Protein 7STA (pdb70)

Radius of gyration: 24.95 Å; Cα contacts (8 Å, |Δi|>4): 407; chains: 4; bounding box: 36×78×43 Å

InterPro domains:
  IPR000827 CC chemokine, conserved site [PS00472] (29-72)
  IPR001811 Chemokine interleukin-8-like domain [PF00048] (27-86)
  IPR001811 Chemokine interleukin-8-like domain [SM00199] (26-86)
  IPR034133 Chemokine CC, DCCL motif-cointaining domain [cd01119] (27-87)
  IPR036048 Chemokine interleukin-8-like superfamily [SSF54117] (24-95)
  IPR039809 Chemokine beta/gamma/delta [PTHR12015] (3-89)

Sequence (250 aa):
DCCLSVTQKPIPGYIVRNFHYLLIKDGCRRVPAVVFTTLRGRQLCAPPDQPWVERRIIQRLQRTSACCLSVTQKPIPGYIVRNFHYLLIKDGCRVPAVVFTTLRGRQLCAPPDQPWVERIIQRLQRTDCCLSVTQKPIPGYIVRNFHYLLIKDGCRRVPAVVFTTLRGRQLCAPPDQPWVERIIQRLQRTSACCLSVTQKPIPGYIVRNFHYLLIKDGCRVPAVVFTTLRGRQLCAPPDQPWVERIIQRLQRT

GO terms:
  GO:0042379 chemokine receptor binding (F, IDA)
  GO:0048020 CCR chemokine receptor binding (F, IPI)
  GO:0009615 response to virus (P, TAS)
  GO:0006874 intracellular calcium ion homeostasis (P, TAS)
  GO:0006955 immune response (P, TAS)
  GO:0007154 cell communication (P, TAS)
  GO:0005576 extracellular region (C, TAS)
  GO:0005515 protein binding (F, IPI)
  GO:0001768 establishment of T cell polarity (P, IDA)
  GO:0002407 dendritic cell chemotaxis (P, IDA)
  GO:0002408 myeloid dendritic cell chemotaxis (P, IDA)
  GO:0008009 chemokine activity (F, IDA)
  GO:0038119 CCL19-activated CCR7 signaling pathway (P, IDA)
  GO:0043123 positive regulation of canonical NF-kappaB signal transduction (P, IDA)
  GO:0031735 CCR10 chemokine receptor binding (F, IDA)
  GO:2000147 positive regulation of cell motility (P, IDA)
  GO:2000669 negative regulation of dendritic cell apoptotic process (P, IDA)
  GO:0141214 positive regulation of phospholipase C/protein kinase C signal transduction (P, IDA)
  GO:1901224 positive regulation of non-canonical NF-kappaB signal transduction (P, IDA)
  GO:0051209 release of sequestered calcium ion into cytosol (P, IDA)

Nearest PDB structures (foldseek):
  7sta-assembly4_D  TM=1.015E+00  e=3.209E-12  Homo sapiens
  7sta-assembly3_C  TM=9.733E-01  e=3.036E-11  Homo sapiens
  2hci-assembly1_B  TM=8.883E-01  e=9.214E-06  unclassified
  7t1e-assembly2_D  TM=8.952E-01  e=9.843E-06  Homo sapiens
  1qe6-assembly3_C  TM=7.865E-01  e=9.311E-05  Homo sapiens

Organism: Homo sapiens (NCBI:txid9606)

B-factor: mean 57.08, std 12.6, range [29.52, 122.61]

Solvent-accessible surface area: 16244 Å² total; per-residue (Å²): 99,45,31,190,78,61,30,116,152,90,16,64,24,177,57,12,124,43,6,60,13,36,6,54,148,52,44,8,195,95,7,5,0,5,1,20,10,96,226,35,166,95,29,6,1,20,42,127,74,81,16,0,62,126,4,0,77,89,30,91,194,111,58,165,96,39,152,21,89,5,122,102,68,5,22,16,38,0,10,126,86,67,79,109,47,86,97,176,73,57,7,207,79,48,6,13,5,0,20,5,31,127,31,88,91,0,8,4,50,56,141,76,86,20,2,103,119,2,32,98,86,39,122,188,134,112,44,38,186,75,67,31,120,152,89,19,62,22,178,56,14,120,43,6,59,13,35,5,49,147,54,46,9,204,96,7,5,0,4,1,20,11,98,209,34,166,97,27,2,1,20,44,125,72,83,15,0,64,125,5,0,74,93,31,86,193,109,83,164,99,33,154,20,92,4,136,98,69,5,21,14,35,0,10,132,83,68,79,107,45,87,99,175,76,58,7,215,84,47,6,13,6,0,19,3,33,122,30,87,93,0,6,3,46,51,143,78,87,21,2,102,117,1,31,100,88,37,116,194,125

Structure (mmCIF, N/CA/C/O backbone):
data_7STA
#
_entry.id   7STA
#
_cell.length_a   28.940
_cell.length_b   148.180
_cell.length_c   29.000
_cell.angle_alpha   90.000
_cell.angle_beta   90.070
_cell.angle_gamma   90.000
#
_symmetry.space_group_name_H-M   'P 1 21 1'
#
loop_
_entity.id
_entity.type
_entity.pdbx_description
1 polymer 'C-C motif chemokine 19'
2 water water
#
loop_
_atom_site.group_PDB
_atom_site.id
_atom_site.type_symbol
_atom_site.label_atom_id
_atom_site.label_alt_id
_atom_site.label_comp_id
_atom_site.label_asym_id
_atom_site.label_entity_id
_atom_site.label_seq_id
_atom_site.pdbx_PDB_ins_code
_atom_site.Cartn_x
_atom_site.Cartn_y
_atom_site.Cartn_z
_atom_site.occupancy
_atom_site.B_iso_or_equiv
_atom_site.auth_seq_id
_atom_site.auth_comp_id
_atom_site.auth_asym_id
_atom_site.auth_atom_id
_atom_site.pdbx_PDB_model_num
ATOM 1 N N . ASP A 1 1 ? 3.929 36.946 2.843 1.00 83.12 7 ASP A N 1
ATOM 2 C CA . ASP A 1 1 ? 5.275 37.398 3.250 1.00 84.70 7 ASP A CA 1
ATOM 3 C C . ASP A 1 1 ? 5.187 38.191 4.558 1.00 83.10 7 ASP A C 1
ATOM 4 O O . ASP A 1 1 ? 4.801 39.368 4.489 1.00 89.39 7 ASP A O 1
ATOM 6 N N . CYS A 1 2 ? 5.587 37.598 5.692 1.00 78.26 8 CYS A N 1
ATOM 7 C CA . CYS A 1 2 ? 5.425 38.247 7.021 1.00 72.98 8 CYS A CA 1
ATOM 8 C C . CYS A 1 2 ? 6.684 39.002 7.435 1.00 71.83 8 CYS A C 1
ATOM 9 O O . CYS A 1 2 ? 6.655 39.656 8.485 1.00 68.75 8 CYS A O 1
ATOM 12 N N . CYS A 1 3 ? 7.756 38.887 6.658 1.00 73.17 9 CYS A N 1
ATOM 13 C CA . CYS A 1 3 ? 9.029 39.534 7.067 1.00 70.95 9 CYS A CA 1
ATOM 14 C C . CYS A 1 3 ? 9.478 40.516 5.993 1.00 75.15 9 CYS A C 1
ATOM 15 O O . CYS A 1 3 ? 9.819 40.074 4.885 1.00 75.64 9 CYS A O 1
ATOM 18 N N . LEU A 1 4 ? 9.456 41.801 6.325 1.00 76.99 10 LEU A N 1
ATOM 19 C CA . LEU A 1 4 ? 9.960 42.802 5.370 1.00 83.51 10 LEU A CA 1
ATOM 20 C C . LEU A 1 4 ? 11.399 42.424 5.057 1.00 84.20 10 LEU A C 1
ATOM 21 O O . LEU A 1 4 ? 11.716 42.297 3.859 1.00 86.94 10 LEU A O 1
ATOM 26 N N . SER A 1 5 ? 12.217 42.200 6.090 1.00 80.23 11 SER A N 1
ATOM 27 C CA . SER A 1 5 ? 13.586 41.727 5.777 1.00 79.76 11 SER A CA 1
ATOM 28 C C . SER A 1 5 ? 14.304 40.947 6.879 1.00 75.68 11 SER A C 1
ATOM 29 O O . SER A 1 5 ? 14.595 41.548 7.932 1.00 73.15 11 SER A O 1
ATOM 32 N N . VAL A 1 6 ? 14.510 39.648 6.680 1.00 71.41 12 VAL A N 1
ATOM 33 C CA . VAL A 1 6 ? 15.480 38.899 7.534 1.00 69.76 12 VAL A CA 1
ATOM 34 C C . VAL A 1 6 ? 16.835 39.615 7.536 1.00 67.65 12 VAL A C 1
ATOM 35 O O . VAL A 1 6 ? 17.317 40.015 6.441 1.00 70.80 12 VAL A O 1
ATOM 39 N N . THR A 1 7 ? 17.454 39.721 8.715 1.00 60.95 13 THR A N 1
ATOM 40 C CA . THR A 1 7 ? 18.854 40.184 8.876 1.00 60.14 13 THR A CA 1
ATOM 41 C C . THR A 1 7 ? 19.842 39.016 8.825 1.00 58.10 13 THR A C 1
ATOM 42 O O . THR A 1 7 ? 19.658 37.963 9.496 1.00 51.84 13 THR A O 1
ATOM 46 N N . GLN A 1 8 ? 20.914 39.239 8.091 1.00 61.04 14 GLN A N 1
ATOM 47 C CA . GLN A 1 8 ? 22.042 38.286 8.025 1.00 65.10 14 GLN A CA 1
ATOM 48 C C . GLN A 1 8 ? 22.812 38.416 9.338 1.00 62.66 14 GLN A C 1
ATOM 49 O O . GLN A 1 8 ? 22.955 37.369 10.045 1.00 66.40 14 GLN A O 1
ATOM 55 N N . LYS A 1 9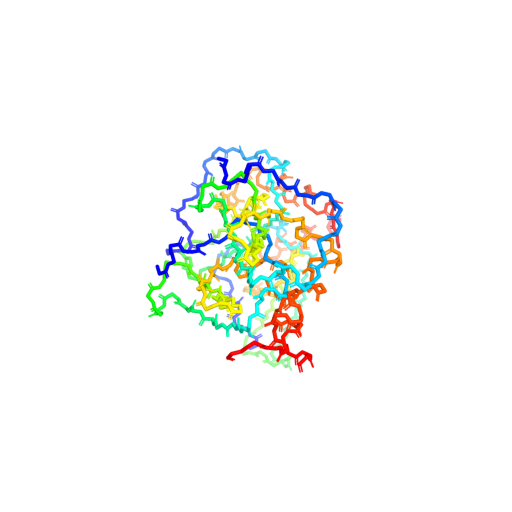 ? 23.179 39.657 9.685 1.00 60.00 15 LYS A N 1
ATOM 56 C CA . LYS A 1 9 ? 24.205 40.003 10.707 1.00 55.71 15 LYS A CA 1
ATOM 57 C C . LYS A 1 9 ? 23.591 40.106 12.104 1.00 53.49 15 LYS A C 1
ATOM 58 O O . LYS A 1 9 ? 22.419 40.432 12.270 1.00 51.07 15 LYS A O 1
ATOM 64 N N . PRO A 1 10 ? 24.381 39.799 13.159 1.00 52.10 16 PRO A N 1
ATOM 65 C CA . PRO A 1 10 ? 23.904 39.819 14.538 1.00 49.61 16 PRO A CA 1
ATOM 66 C C . PRO A 1 10 ? 23.381 41.174 15.022 1.00 49.22 16 PRO A C 1
ATOM 67 O O . PRO A 1 10 ? 24.049 42.138 14.849 1.00 53.02 16 PRO A O 1
ATOM 71 N N . ILE A 1 11 ? 22.233 41.179 15.677 1.00 46.62 17 ILE A N 1
ATOM 72 C CA . ILE A 1 11 ? 21.668 42.337 16.427 1.00 47.29 17 ILE A CA 1
ATOM 73 C C . ILE A 1 11 ? 22.222 42.281 17.843 1.00 46.54 17 ILE A C 1
ATOM 74 O O . ILE A 1 11 ? 22.228 41.206 18.442 1.00 47.70 17 ILE A O 1
ATOM 79 N N . PRO A 1 12 ? 22.675 43.413 18.429 1.00 45.71 18 PRO A N 1
ATOM 80 C CA . PRO A 1 12 ? 23.157 43.411 19.803 1.00 45.38 18 PRO A CA 1
ATOM 81 C C . PRO A 1 12 ? 21.984 43.001 20.692 1.00 43.41 18 PRO A C 1
ATOM 82 O O . PRO A 1 12 ? 20.892 43.528 20.469 1.00 43.03 18 PRO A O 1
ATOM 86 N N . GLY A 1 13 ? 22.236 42.091 21.632 1.00 41.92 19 GLY A N 1
ATOM 87 C CA . GLY A 1 13 ? 21.250 41.651 22.630 1.00 41.83 19 GLY A CA 1
ATOM 88 C C . GLY A 1 13 ? 20.524 42.833 23.245 1.00 42.58 19 GLY A C 1
ATOM 89 O O . GLY A 1 13 ? 19.290 42.801 23.282 1.00 41.51 19 GLY A O 1
ATOM 90 N N . TYR A 1 14 ? 21.272 43.841 23.704 1.00 44.35 20 TYR A N 1
ATOM 91 C CA . TYR A 1 14 ? 20.744 44.982 24.503 1.00 46.86 20 TYR A CA 1
ATOM 92 C C . TYR A 1 14 ? 19.644 45.709 23.721 1.00 47.52 20 TYR A C 1
ATOM 93 O O . TYR A 1 14 ? 18.807 46.334 24.361 1.00 49.54 20 TYR A O 1
ATOM 102 N N . ILE A 1 15 ? 19.620 45.575 22.393 1.00 48.67 21 ILE A N 1
ATOM 103 C CA . ILE A 1 15 ? 18.607 46.204 21.481 1.00 50.00 21 ILE A CA 1
ATOM 104 C C . ILE A 1 15 ? 17.261 45.469 21.576 1.00 48.99 21 ILE A C 1
ATOM 105 O O . ILE A 1 15 ? 16.217 46.093 21.261 1.00 49.43 21 ILE A O 1
ATOM 110 N N . VAL A 1 16 ? 17.262 44.194 21.981 1.00 46.74 22 VAL A N 1
ATOM 111 C CA . VAL A 1 16 ? 16.073 43.316 21.794 1.00 46.34 22 VAL A CA 1
ATOM 112 C C . VAL A 1 16 ? 15.161 43.378 23.015 1.00 48.48 22 VAL A C 1
ATOM 113 O O . VAL A 1 16 ? 15.638 43.050 24.126 1.00 51.53 22 VAL A O 1
ATOM 117 N N . ARG A 1 17 ? 13.905 43.774 22.808 1.00 49.16 23 ARG A N 1
ATOM 118 C CA . ARG A 1 17 ? 12.851 43.745 23.852 1.00 51.63 23 ARG A CA 1
ATOM 119 C C . ARG A 1 17 ? 12.343 42.311 23.970 1.00 50.62 23 ARG A C 1
ATOM 120 O O . ARG A 1 17 ? 12.236 41.810 25.090 1.00 50.68 23 ARG A O 1
ATOM 128 N N . ASN A 1 18 ? 12.063 41.668 22.839 1.00 50.55 24 ASN A N 1
ATOM 129 C CA . ASN A 1 18 ? 11.506 40.292 22.859 1.00 52.15 24 ASN A CA 1
ATOM 130 C C . ASN A 1 18 ? 11.615 39.623 21.483 1.00 48.62 24 ASN A C 1
ATOM 131 O O . ASN A 1 18 ? 12.155 40.220 20.560 1.00 45.19 24 ASN A O 1
ATOM 136 N N . PHE A 1 19 ? 11.116 38.393 21.411 1.00 46.50 25 PHE A N 1
ATOM 137 C CA . PHE A 1 19 ? 11.043 37.554 20.200 1.00 44.92 25 PHE A CA 1
ATOM 138 C C . PHE A 1 19 ? 9.639 36.959 20.121 1.00 45.31 25 PHE A C 1
ATOM 139 O O . PHE A 1 19 ? 8.928 36.880 21.136 1.00 45.07 25 PHE A O 1
ATOM 147 N N . HIS A 1 20 ? 9.248 36.556 18.921 1.00 43.78 26 HIS A N 1
ATOM 148 C CA . HIS A 1 20 ? 8.099 35.652 18.690 1.00 45.25 26 HIS A CA 1
ATOM 149 C C . HIS A 1 20 ? 8.459 34.818 17.471 1.00 43.17 26 HIS A C 1
ATOM 150 O O . HIS A 1 20 ? 9.334 35.239 16.699 1.00 41.85 26 HIS A O 1
ATOM 157 N N . TYR A 1 21 ? 7.917 33.610 17.415 1.00 43.65 27 TYR A N 1
ATOM 158 C CA . TYR A 1 21 ? 8.136 32.639 16.327 1.00 42.89 27 TYR A CA 1
ATOM 159 C C . TYR A 1 21 ? 6.925 32.705 15.401 1.00 44.00 27 TYR A C 1
ATOM 160 O O . TYR A 1 21 ? 5.778 32.556 15.876 1.00 46.36 27 TYR A O 1
ATOM 169 N N . LEU A 1 22 ? 7.147 32.961 14.118 1.00 43.56 28 LEU A N 1
ATOM 170 C CA . LEU A 1 22 ? 6.013 33.014 13.162 1.00 45.90 28 LEU A CA 1
ATOM 171 C C . LEU A 1 22 ? 6.124 31.857 12.185 1.00 45.84 28 LEU A C 1
ATOM 172 O O . LEU A 1 22 ? 7.188 31.742 11.556 1.00 43.81 28 LEU A O 1
ATOM 177 N N . LEU A 1 23 ? 4.995 31.176 11.995 1.00 48.60 29 LEU A N 1
ATOM 178 C CA . LEU A 1 23 ? 4.821 29.970 11.153 1.00 51.49 29 LEU A CA 1
ATOM 179 C C . LEU A 1 23 ? 4.295 30.355 9.768 1.00 53.05 29 LEU A C 1
ATOM 180 O O . LEU A 1 23 ? 3.848 31.494 9.597 1.00 54.08 29 LEU A O 1
ATOM 185 N N . ILE A 1 24 ? 4.379 29.408 8.833 1.00 54.36 30 ILE A N 1
ATOM 186 C CA . ILE A 1 24 ? 3.790 29.431 7.463 1.00 57.71 30 ILE A CA 1
ATOM 187 C C . ILE A 1 24 ? 2.379 30.031 7.568 1.00 59.59 30 ILE A C 1
ATOM 188 O O . ILE A 1 24 ? 2.025 30.953 6.806 1.00 59.87 30 ILE A O 1
ATOM 193 N N . LYS A 1 25 ? 1.581 29.442 8.460 1.00 60.32 31 LYS A N 1
ATOM 194 C CA . LYS A 1 25 ? 0.154 29.761 8.710 1.00 62.59 31 LYS A CA 1
ATOM 195 C C . LYS A 1 25 ? -0.018 31.157 9.287 1.00 62.21 31 LYS A C 1
ATOM 196 O O . LYS A 1 25 ? -1.138 31.630 9.281 1.00 65.21 31 LYS A O 1
ATOM 202 N N . ASP A 1 26 ? 1.029 31.714 9.878 1.00 59.73 32 ASP A N 1
ATOM 203 C CA . ASP A 1 26 ? 1.010 33.114 10.380 1.00 59.56 32 ASP A CA 1
ATOM 204 C C . ASP A 1 26 ? 1.114 34.089 9.205 1.00 60.92 32 ASP A C 1
ATOM 205 O O . ASP A 1 26 ? 1.123 35.306 9.466 1.00 60.45 32 ASP A O 1
ATOM 210 N N . GLY A 1 27 ? 1.257 33.578 7.981 1.00 62.79 33 GLY A N 1
ATOM 211 C CA . GLY A 1 27 ? 1.332 34.395 6.754 1.00 66.99 33 GLY A CA 1
ATOM 212 C C . GLY A 1 27 ? 2.755 34.553 6.256 1.00 66.50 33 GLY A C 1
ATOM 213 O O . GLY A 1 27 ? 2.998 35.488 5.482 1.00 68.09 33 GLY A O 1
ATOM 214 N N . CYS A 1 28 ? 3.665 33.679 6.700 1.00 65.92 34 CYS A N 1
ATOM 215 C CA . CYS A 1 28 ? 5.085 33.645 6.265 1.00 64.73 34 CYS A CA 1
ATOM 216 C C . CYS A 1 28 ? 5.263 32.563 5.194 1.00 65.45 34 CYS A C 1
ATOM 217 O O . CYS A 1 28 ? 4.487 31.584 5.167 1.00 65.94 34 CYS A O 1
ATOM 220 N N A ARG A 1 29 ? 6.252 32.746 4.321 0.50 65.40 35 ARG A N 1
ATOM 221 N N B ARG A 1 29 ? 6.250 32.748 4.316 0.50 65.35 35 ARG A N 1
ATOM 222 C CA A ARG A 1 29 ? 6.665 31.720 3.331 0.50 67.21 35 ARG A CA 1
ATOM 223 C CA B ARG A 1 29 ? 6.676 31.722 3.330 0.50 67.10 35 ARG A CA 1
ATOM 224 C C A ARG A 1 29 ? 7.373 30.598 4.095 0.50 63.62 35 ARG A C 1
ATOM 225 C C B ARG A 1 29 ? 7.372 30.598 4.099 0.50 63.55 35 ARG A C 1
ATOM 226 O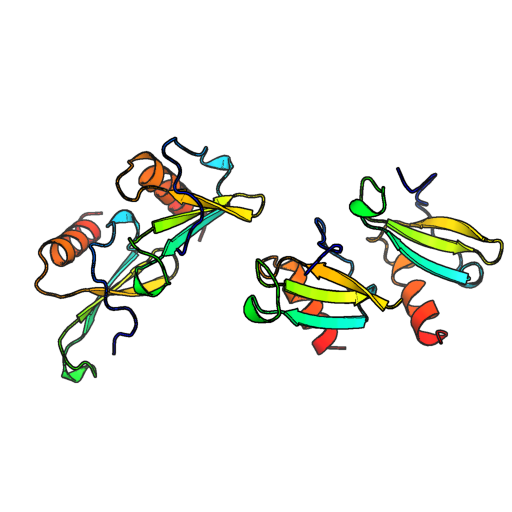 O A ARG A 1 29 ? 6.946 29.441 3.976 0.50 64.48 35 ARG A O 1
ATOM 227 O O B ARG A 1 29 ? 6.944 29.441 3.981 0.50 64.41 35 ARG A O 1
ATOM 242 N N . VAL A 1 30 ? 8.402 30.955 4.867 1.00 59.97 36 VAL A N 1
ATOM 243 C CA . VAL A 1 30 ? 9.180 30.017 5.735 1.00 56.81 36 VAL A CA 1
ATOM 244 C C . VAL A 1 30 ? 8.957 30.456 7.171 1.00 51.68 36 VAL A C 1
ATOM 245 O O . VAL A 1 30 ? 8.726 31.636 7.383 1.00 50.49 36 VAL A O 1
ATOM 249 N N . PRO A 1 31 ? 9.070 29.571 8.189 1.00 49.07 37 PRO A N 1
ATOM 250 C CA . PRO A 1 31 ? 9.023 30.010 9.577 1.00 45.48 37 PRO A CA 1
ATOM 251 C C . PRO A 1 31 ? 10.110 31.061 9.842 1.00 42.90 37 PRO A C 1
ATOM 252 O O . PRO A 1 31 ? 11.147 31.009 9.225 1.00 41.96 37 PRO A O 1
ATOM 256 N N . ALA A 1 32 ? 9.844 31.994 10.756 1.00 41.50 38 ALA A N 1
ATOM 257 C CA . ALA A 1 32 ? 10.766 33.100 11.076 1.00 40.09 38 ALA A CA 1
ATOM 258 C C . ALA A 1 32 ? 10.719 33.431 12.568 1.00 39.47 38 ALA A C 1
ATOM 259 O O . ALA A 1 32 ? 9.618 33.427 13.185 1.00 38.75 38 ALA A O 1
ATOM 261 N N . VAL A 1 33 ? 11.890 33.731 13.109 1.00 39.06 39 VAL A N 1
ATOM 262 C CA . VAL A 1 33 ? 12.035 34.337 14.449 1.00 40.63 39 VAL A CA 1
ATOM 263 C C . VAL A 1 33 ? 11.989 35.840 14.245 1.00 39.74 39 VAL A C 1
ATOM 264 O O . VAL A 1 33 ? 12.889 36.339 13.542 1.00 41.83 39 VAL A O 1
ATOM 268 N N . VAL A 1 34 ? 10.990 36.498 14.837 1.00 38.74 40 VAL A N 1
ATOM 269 C CA . VAL A 1 34 ? 10.888 37.981 14.826 1.00 39.01 40 VAL A CA 1
ATOM 270 C C . VAL A 1 34 ? 11.394 38.544 16.158 1.00 36.71 40 VAL A C 1
ATOM 271 O O . VAL A 1 34 ? 10.754 38.306 17.195 1.00 36.21 40 VAL A O 1
ATOM 275 N N . PHE A 1 35 ? 12.465 39.327 16.116 1.00 35.52 41 PHE A N 1
ATOM 276 C CA . PHE A 1 35 ? 12.944 40.132 17.266 1.00 34.77 41 PHE A CA 1
ATOM 277 C C . PHE A 1 35 ? 12.309 41.506 17.214 1.00 36.74 41 PHE A C 1
ATOM 278 O O . PHE A 1 35 ? 12.415 42.128 16.186 1.00 37.73 41 PHE A O 1
ATOM 286 N N . THR A 1 36 ? 11.712 41.969 18.299 1.00 38.81 42 THR A N 1
ATOM 287 C CA . THR A 1 36 ? 11.230 43.369 18.412 1.00 40.98 42 THR A CA 1
ATOM 288 C C . THR A 1 36 ? 12.266 44.152 19.201 1.00 41.59 42 THR A C 1
ATOM 289 O O . THR A 1 36 ? 12.596 43.738 20.353 1.00 40.90 42 THR A O 1
ATOM 293 N N . THR A 1 37 ? 12.712 45.257 18.613 1.00 42.84 43 THR A N 1
ATOM 294 C CA . THR A 1 37 ? 13.713 46.152 19.210 1.00 44.14 43 THR A CA 1
ATOM 295 C C . THR A 1 37 ? 13.029 46.937 20.318 1.00 46.54 43 THR A C 1
ATOM 296 O O . THR A 1 37 ? 11.783 47.023 20.280 1.00 47.10 43 THR A O 1
ATOM 300 N N . LEU A 1 38 ? 13.828 47.571 21.177 1.00 48.10 44 LEU A N 1
ATOM 301 C CA . LEU A 1 38 ? 13.319 48.518 22.194 1.00 53.00 44 LEU A CA 1
ATOM 302 C C . LEU A 1 38 ? 12.428 49.561 21.503 1.00 56.41 44 LEU A C 1
ATOM 303 O O . LEU A 1 38 ? 11.378 49.880 22.086 1.00 59.83 44 LEU A O 1
ATOM 308 N N . ARG A 1 39 ? 12.766 49.991 20.277 1.00 56.48 45 ARG A N 1
ATOM 309 C CA . ARG A 1 39 ? 12.011 51.042 19.532 1.00 58.75 45 ARG A CA 1
ATOM 310 C C . ARG A 1 39 ? 10.746 50.456 18.903 1.00 57.94 45 ARG A C 1
ATOM 311 O O . ARG A 1 39 ? 9.886 51.256 18.516 1.00 61.60 45 ARG A O 1
ATOM 319 N N . GLY A 1 40 ? 10.657 49.130 18.762 1.00 54.98 46 GLY A N 1
ATOM 320 C CA . GLY A 1 40 ? 9.451 48.440 18.261 1.00 55.47 46 GLY A CA 1
ATOM 321 C C . GLY A 1 40 ? 9.624 47.993 16.819 1.00 55.98 46 GLY A C 1
ATOM 322 O O . GLY A 1 40 ? 8.654 47.491 16.198 1.00 54.17 46 GLY A O 1
ATOM 323 N N . ARG A 1 41 ? 10.838 48.153 16.288 1.00 57.26 47 ARG A N 1
ATOM 324 C CA . ARG A 1 41 ? 11.176 47.683 14.926 1.00 58.28 47 ARG A CA 1
ATOM 325 C C . ARG A 1 41 ? 11.169 46.153 14.958 1.00 55.90 47 ARG A C 1
ATOM 326 O O . ARG A 1 41 ? 11.794 45.572 15.869 1.00 52.79 47 ARG A O 1
ATOM 334 N N . GLN A 1 42 ? 10.457 45.528 14.025 1.00 56.55 48 GLN A N 1
ATOM 335 C CA . GLN A 1 42 ? 10.513 44.060 13.856 1.00 54.07 48 GLN A CA 1
ATOM 336 C C . GLN A 1 42 ? 11.778 43.749 13.061 1.00 53.75 48 GLN A C 1
ATOM 337 O O . GLN A 1 42 ? 12.027 44.391 12.046 1.00 55.85 48 GLN A O 1
ATOM 343 N N . LEU A 1 43 ? 12.577 42.819 13.545 1.00 52.54 49 LEU A N 1
ATOM 344 C CA . LEU A 1 43 ? 13.705 42.260 12.779 1.00 50.94 49 LEU A CA 1
ATOM 345 C C . LEU A 1 43 ? 13.549 40.752 12.739 1.00 47.98 49 LEU A C 1
ATOM 346 O O . LEU A 1 43 ? 13.582 40.109 13.792 1.00 46.44 49 LEU A O 1
ATOM 351 N N . CYS A 1 44 ? 13.327 40.237 11.549 1.00 48.32 50 CYS A N 1
ATOM 352 C CA . CYS A 1 44 ? 13.326 38.795 11.287 1.00 48.60 50 CYS A CA 1
ATOM 353 C C . CYS A 1 44 ? 14.764 38.317 11.290 1.00 48.37 50 CYS A C 1
ATOM 354 O O . CYS A 1 44 ? 15.653 39.067 10.817 1.00 47.82 50 CYS A O 1
ATOM 357 N N . ALA A 1 45 ? 14.976 37.129 11.839 1.00 45.41 51 ALA A N 1
ATOM 358 C CA . ALA A 1 45 ? 16.325 36.572 11.994 1.00 44.10 51 ALA A CA 1
ATOM 359 C C . ALA A 1 45 ? 16.316 35.121 11.541 1.00 42.72 51 ALA A C 1
ATOM 360 O O . ALA A 1 45 ? 15.272 34.469 11.504 1.00 41.77 51 ALA A O 1
ATOM 362 N N . PRO A 1 46 ? 17.475 34.592 11.114 1.00 42.35 52 PRO A N 1
ATOM 363 C CA . PRO A 1 46 ? 17.549 33.238 10.593 1.00 44.77 52 PRO A CA 1
ATOM 364 C C . PRO A 1 46 ? 17.552 32.237 11.743 1.00 44.31 52 PRO A C 1
ATOM 365 O O . PRO A 1 46 ? 18.472 32.223 12.551 1.00 40.87 52 PRO A O 1
ATOM 369 N N . PRO A 1 47 ? 16.526 31.359 11.822 1.00 46.96 53 PRO A N 1
ATOM 370 C CA . PRO A 1 47 ? 16.415 30.362 12.898 1.00 45.73 53 PRO A CA 1
ATOM 371 C C . PRO A 1 47 ? 17.628 29.456 13.125 1.00 44.49 53 PRO A C 1
ATOM 372 O O . PRO A 1 47 ? 17.750 28.955 14.208 1.00 41.84 53 PRO A O 1
ATOM 376 N N . ASP A 1 48 ? 18.522 29.369 12.145 1.00 46.05 54 ASP A N 1
ATOM 377 C CA . ASP A 1 48 ? 19.675 28.431 12.158 1.00 49.00 54 ASP A CA 1
ATOM 378 C C . ASP A 1 48 ? 20.952 29.137 12.650 1.00 48.95 54 ASP A C 1
ATOM 379 O O . ASP A 1 48 ? 21.979 28.415 12.839 1.00 50.96 54 ASP A O 1
ATOM 384 N N . GLN A 1 49 ? 20.934 30.470 12.834 1.00 45.68 55 GLN A N 1
ATOM 385 C CA . GLN A 1 49 ? 22.151 31.219 13.246 1.00 44.01 55 GLN A CA 1
ATOM 386 C C . GLN A 1 49 ? 22.293 31.105 14.752 1.00 43.05 55 GLN A C 1
ATOM 387 O O . GLN A 1 49 ? 21.372 31.364 15.506 1.00 41.09 55 GLN A O 1
ATOM 393 N N . PRO A 1 50 ? 23.461 30.645 15.228 1.00 44.31 56 PRO A N 1
ATOM 394 C CA . PRO A 1 50 ? 23.727 30.593 16.661 1.00 42.78 56 PRO A CA 1
ATOM 395 C C . PRO A 1 50 ? 23.476 31.927 17.385 1.00 41.57 56 PRO A C 1
ATOM 396 O O . PRO A 1 50 ? 23.138 31.864 18.576 1.00 39.47 56 PRO A O 1
ATOM 400 N N . TRP A 1 51 ? 23.636 33.089 16.706 1.00 39.13 57 TRP A N 1
ATOM 401 C CA . TRP A 1 51 ? 23.482 34.409 17.385 1.00 37.02 57 TRP A CA 1
ATOM 402 C C . TRP A 1 51 ? 22.030 34.643 17.769 1.00 36.39 57 TRP A C 1
ATOM 403 O O . TRP A 1 51 ? 21.805 35.392 18.742 1.00 36.97 57 TRP A O 1
ATOM 414 N N . VAL A 1 52 ? 21.109 33.986 17.068 1.00 35.80 58 VAL A N 1
ATOM 415 C CA . VAL A 1 52 ? 19.645 34.071 17.328 1.00 35.55 58 VAL A CA 1
ATOM 416 C C . VAL A 1 52 ? 19.266 33.226 18.535 1.00 35.79 58 VAL A C 1
ATOM 417 O O . VAL A 1 52 ? 18.496 33.709 19.385 1.00 34.33 58 VAL A O 1
ATOM 421 N N . GLU A 1 53 ? 19.767 31.997 18.596 1.00 37.57 59 GLU A N 1
ATOM 422 C CA . GLU A 1 53 ? 19.577 31.144 19.786 1.00 39.66 59 GLU A CA 1
ATOM 423 C C . GLU A 1 53 ? 20.112 31.960 20.962 1.00 40.66 59 GLU A C 1
ATOM 424 O O . GLU A 1 53 ? 19.400 32.103 21.962 1.00 41.41 59 GLU A O 1
ATOM 430 N N A ARG A 1 54 ? 21.311 32.527 20.800 0.50 41.01 60 ARG A N 1
ATOM 431 N N B ARG A 1 54 ? 21.310 32.534 20.795 0.50 41.35 60 ARG A N 1
ATOM 432 C CA A ARG A 1 54 ? 22.108 33.193 21.864 0.50 42.24 60 ARG A CA 1
ATOM 433 C CA B ARG A 1 54 ? 22.103 33.185 21.873 0.50 42.83 60 ARG A CA 1
ATOM 434 C C A ARG A 1 54 ? 21.303 34.347 22.480 0.50 42.10 60 ARG A C 1
ATOM 435 C C B ARG A 1 54 ? 21.302 34.347 22.481 0.50 42.44 60 ARG A C 1
ATOM 436 O O A ARG A 1 54 ? 21.267 34.449 23.726 0.50 44.11 60 ARG A O 1
ATOM 437 O O B ARG A 1 54 ? 21.265 34.451 23.726 0.50 44.42 60 ARG A O 1
ATOM 452 N N . ILE A 1 55 ? 20.639 35.165 21.663 1.00 40.48 61 ILE A N 1
ATOM 453 C CA . ILE A 1 55 ? 19.752 36.247 22.197 1.00 41.70 61 ILE A CA 1
ATOM 454 C C . ILE A 1 55 ? 18.564 35.633 22.943 1.00 42.56 61 ILE A C 1
ATOM 455 O O . ILE A 1 55 ? 18.225 36.147 24.026 1.00 44.40 61 ILE A O 1
ATOM 460 N N . ILE A 1 56 ? 17.944 34.608 22.377 1.00 43.84 62 ILE A N 1
ATOM 461 C CA . ILE A 1 56 ? 16.723 34.006 22.978 1.00 45.55 62 ILE A CA 1
ATOM 462 C C . ILE A 1 56 ? 17.080 33.388 24.335 1.00 48.23 62 ILE A C 1
ATOM 463 O O . ILE A 1 56 ? 16.247 33.466 25.245 1.00 48.89 62 ILE A O 1
ATOM 468 N N . GLN A 1 57 ? 18.303 32.876 24.472 1.00 49.01 63 GLN A N 1
ATOM 469 C CA . GLN A 1 57 ? 18.731 32.271 25.755 1.00 52.80 63 GLN A CA 1
ATOM 470 C C . GLN A 1 57 ? 18.928 33.353 26.822 1.00 55.21 63 GLN A C 1
ATOM 471 O O . GLN A 1 57 ? 18.841 33.018 28.004 1.00 56.62 63 GLN A O 1
ATOM 477 N N . ARG A 1 58 ? 19.156 34.600 26.419 1.00 57.02 64 ARG A N 1
ATOM 478 C CA . ARG A 1 58 ? 19.247 35.707 27.400 1.00 60.82 64 ARG A CA 1
ATOM 479 C C . ARG A 1 58 ? 17.842 36.206 27.736 1.00 60.79 64 ARG A C 1
ATOM 480 O O . ARG A 1 58 ? 17.565 36.400 28.915 1.00 62.91 64 ARG A O 1
ATOM 488 N N . LEU A 1 59 ? 17.004 36.411 26.730 1.00 59.46 65 LEU A N 1
ATOM 489 C CA . LEU A 1 59 ? 15.615 36.849 26.984 1.00 61.84 65 LEU A CA 1
ATOM 490 C C . LEU A 1 59 ? 14.977 35.818 27.905 1.00 64.78 65 LEU A C 1
ATOM 491 O O . LEU A 1 59 ? 13.987 36.164 28.522 1.00 66.29 65 LEU A O 1
ATOM 496 N N . GLN A 1 60 ? 15.515 34.602 27.943 1.00 68.85 66 GLN A N 1
ATOM 497 C CA . GLN A 1 60 ? 14.979 33.472 28.759 1.00 71.89 66 GLN A CA 1
ATOM 498 C C . GLN A 1 60 ? 15.459 33.604 30.205 1.00 74.73 66 GLN A C 1
ATOM 499 O O . GLN A 1 60 ? 14.670 33.304 31.091 1.00 87.21 66 GLN A O 1
ATOM 505 N N . ARG A 1 61 ? 16.720 33.969 30.433 1.00 73.72 67 ARG A N 1
ATOM 506 C CA . ARG A 1 61 ? 17.295 34.074 31.801 1.00 77.57 67 ARG A CA 1
ATOM 507 C C . ARG A 1 61 ? 16.766 35.350 32.471 1.00 77.78 67 ARG A C 1
ATOM 508 O O . ARG A 1 61 ? 16.313 35.254 33.644 1.00 84.56 67 ARG A O 1
ATOM 516 N N . THR A 1 62 ? 16.805 36.479 31.753 1.00 72.08 68 THR A N 1
ATOM 517 C CA . THR A 1 62 ? 16.345 37.821 32.199 1.00 72.45 68 THR A CA 1
ATOM 518 C C . THR A 1 62 ? 14.823 37.891 32.196 1.00 71.87 68 THR A C 1
ATOM 519 O O . THR A 1 62 ? 14.308 38.985 32.454 1.00 70.28 68 THR A O 1
ATOM 523 N N . SER A 1 63 ? 14.146 36.781 31.890 1.00 72.97 69 SER A N 1
ATOM 524 C CA . SER A 1 63 ? 12.763 36.777 31.358 1.00 74.99 69 SER A CA 1
ATOM 525 C C . SER A 1 63 ? 11.783 37.428 32.344 1.00 77.97 69 SER A C 1
ATOM 526 O O . SER A 1 63 ? 11.880 38.655 32.591 1.00 80.54 69 SER A O 1
ATOM 528 N N . ALA A 1 64 ? 10.855 36.625 32.866 1.00 78.84 70 ALA A N 1
ATOM 529 C CA . ALA A 1 64 ? 9.551 37.055 33.417 1.00 80.21 70 ALA A CA 1
ATOM 530 C C . ALA A 1 64 ? 8.804 35.801 33.860 1.00 80.94 70 ALA A C 1
ATOM 531 O O . ALA A 1 64 ? 9.465 34.766 33.931 1.00 78.31 70 ALA A O 1
ATOM 534 N N . CYS B 1 2 ? -8.249 19.221 16.677 1.00 71.14 8 CYS B N 1
ATOM 535 C CA . CYS B 1 2 ? -7.630 19.561 17.984 1.00 67.60 8 CYS B CA 1
ATOM 536 C C . CYS B 1 2 ? -6.413 20.460 17.769 1.00 65.93 8 CYS B C 1
ATOM 537 O O . CYS B 1 2 ? -5.821 20.911 18.751 1.00 64.40 8 CYS B O 1
ATOM 540 N N . CYS B 1 3 ? -6.069 20.694 16.511 1.00 67.13 9 CYS B N 1
ATOM 541 C CA . CYS B 1 3 ? -4.919 21.571 16.234 1.00 67.30 9 CYS B CA 1
ATOM 542 C C . CYS B 1 3 ? -5.219 22.541 15.098 1.00 71.96 9 CYS B C 1
ATOM 543 O O . CYS B 1 3 ? -5.593 22.113 14.008 1.00 74.55 9 CYS B O 1
ATOM 546 N N . LEU B 1 4 ? -5.064 23.819 15.402 1.00 76.22 10 LEU B N 1
ATOM 547 C CA . LEU B 1 4 ? -5.040 24.879 14.370 1.00 80.39 10 LEU B CA 1
ATOM 548 C C . LEU B 1 4 ? -3.542 25.090 14.087 1.00 81.16 10 LEU B C 1
ATOM 549 O O . LEU B 1 4 ? -3.155 25.243 12.916 1.00 83.91 10 LEU B O 1
ATOM 554 N N . SER B 1 5 ? -2.741 24.980 15.153 1.00 80.76 11 SER B N 1
ATOM 555 C CA . SER B 1 5 ? -1.272 25.175 15.222 1.00 78.97 11 SER B CA 1
ATOM 556 C C . SER B 1 5 ? -0.441 24.008 14.670 1.00 77.62 11 SER B C 1
ATOM 557 O O . SER B 1 5 ? 0.659 23.864 15.182 1.00 79.18 11 SER B O 1
ATOM 560 N N . VAL B 1 6 ? -0.900 23.246 13.667 1.00 76.23 12 VAL B N 1
ATOM 561 C CA . VAL B 1 6 ? -0.103 22.109 13.097 1.00 73.37 12 VAL B CA 1
ATOM 562 C C . VAL B 1 6 ? 1.138 22.671 12.386 1.00 72.41 12 VAL B C 1
ATOM 563 O O . VAL B 1 6 ? 0.959 23.629 11.631 1.00 74.02 12 VAL B O 1
ATOM 567 N N . THR B 1 7 ? 2.334 22.088 12.566 1.00 67.82 13 THR B N 1
ATOM 568 C CA . THR B 1 7 ? 3.522 22.701 11.906 1.00 66.24 13 THR B CA 1
ATOM 569 C C . THR B 1 7 ? 4.003 21.832 10.747 1.00 64.84 13 THR B C 1
ATOM 570 O O . THR B 1 7 ? 4.255 20.642 10.973 1.00 64.42 13 THR B O 1
ATOM 574 N N . GLN B 1 8 ? 4.187 22.463 9.587 1.00 64.49 14 GLN B N 1
ATOM 575 C CA . GLN B 1 8 ? 4.882 21.904 8.402 1.00 64.85 14 GLN B CA 1
ATOM 576 C C . GLN B 1 8 ? 6.317 21.567 8.792 1.00 64.66 14 GLN B C 1
ATOM 577 O O . GLN B 1 8 ? 6.644 20.348 8.809 1.00 68.62 14 GLN B O 1
ATOM 583 N N . LYS B 1 9 ? 7.102 22.593 9.157 1.00 61.14 15 LYS B N 1
ATOM 584 C CA . LYS B 1 9 ? 8.580 22.537 9.228 1.00 59.20 15 LYS B CA 1
ATOM 585 C C . LYS B 1 9 ? 9.055 22.310 10.660 1.00 55.77 15 LYS B C 1
ATOM 586 O O . LYS B 1 9 ? 8.341 22.581 11.623 1.00 55.61 15 LYS B O 1
ATOM 592 N N . PRO B 1 10 ? 10.297 21.802 10.834 1.00 53.73 16 PRO B N 1
ATOM 593 C CA . PRO B 1 10 ? 10.920 21.725 12.149 1.00 51.43 16 PRO B CA 1
ATOM 594 C C . PRO B 1 10 ? 10.889 23.060 12.914 1.00 49.63 16 PRO B C 1
ATOM 595 O O . PRO B 1 10 ? 11.197 24.128 12.357 1.00 49.50 16 PRO B O 1
ATOM 599 N N . ILE B 1 11 ? 10.515 22.962 14.190 1.00 47.67 17 ILE B N 1
ATOM 600 C CA . ILE B 1 11 ? 10.647 24.031 15.218 1.00 46.09 17 ILE B CA 1
ATOM 601 C C . ILE B 1 11 ? 12.056 23.994 15.815 1.00 44.99 17 ILE B C 1
ATOM 602 O O . ILE B 1 11 ? 12.552 22.936 16.179 1.00 45.38 17 ILE B O 1
ATOM 607 N N . PRO B 1 12 ? 12.743 25.142 15.963 1.00 44.56 18 PRO B N 1
ATOM 608 C CA . PRO B 1 12 ? 14.047 25.162 16.622 1.00 44.71 18 PRO B CA 1
ATOM 609 C C . PRO B 1 12 ? 13.820 24.766 18.087 1.00 44.59 18 PRO B C 1
ATOM 610 O O . PRO B 1 12 ? 12.851 25.217 18.664 1.00 44.66 18 PRO B O 1
ATOM 614 N N . GLY B 1 13 ? 14.648 23.883 18.629 1.00 45.19 19 GLY B N 1
ATOM 615 C CA . GLY B 1 13 ? 14.437 23.311 19.963 1.00 45.69 19 GLY B CA 1
ATOM 616 C C . GLY B 1 13 ? 14.452 24.395 21.007 1.00 46.54 19 GLY B C 1
ATOM 617 O O . GLY B 1 13 ? 13.692 24.310 21.958 1.00 46.85 19 GLY B O 1
ATOM 618 N N . TYR B 1 14 ? 15.314 25.384 20.813 1.00 48.40 20 TYR B N 1
ATOM 619 C CA . TYR B 1 14 ? 15.555 26.536 21.721 1.00 49.91 20 TYR B CA 1
ATOM 620 C C . TYR B 1 14 ? 14.258 27.341 21.862 1.00 49.67 20 TYR B C 1
ATOM 621 O O . TYR B 1 14 ? 14.129 28.124 22.799 1.00 51.40 20 TYR B O 1
ATOM 630 N N . ILE B 1 15 ? 13.306 27.156 20.962 1.00 48.77 21 ILE B N 1
ATOM 631 C CA . ILE B 1 15 ? 12.007 27.880 21.039 1.00 49.88 21 ILE B CA 1
ATOM 632 C C . ILE B 1 15 ? 11.107 27.212 22.079 1.00 50.01 21 ILE B C 1
ATOM 633 O O . ILE B 1 15 ? 10.222 27.876 22.611 1.00 50.89 21 ILE B O 1
ATOM 638 N N . VAL B 1 16 ? 11.318 25.934 22.354 1.00 50.11 22 VAL B N 1
ATOM 639 C CA . VAL B 1 16 ? 10.320 25.085 23.053 1.00 50.91 22 VAL B CA 1
ATOM 640 C C . VAL B 1 16 ? 10.568 25.084 24.561 1.00 52.25 22 VAL B C 1
ATOM 641 O O . VAL B 1 16 ? 11.696 24.770 24.966 1.00 52.89 22 VAL B O 1
ATOM 645 N N . ARG B 1 17 ? 9.515 25.350 25.336 1.00 53.63 23 ARG B N 1
ATOM 646 C CA . ARG B 1 17 ? 9.512 25.255 26.817 1.00 56.98 23 ARG B CA 1
ATOM 647 C C . ARG B 1 17 ? 9.201 23.819 27.218 1.00 57.85 23 ARG B C 1
ATOM 648 O O . ARG B 1 17 ? 9.914 23.292 28.071 1.00 59.90 23 ARG B O 1
ATOM 656 N N . ASN B 1 18 ? 8.126 23.245 26.681 1.00 56.63 24 ASN B N 1
ATOM 657 C CA . ASN B 1 18 ? 7.720 21.878 27.083 1.00 56.86 24 ASN B CA 1
ATOM 658 C C . ASN B 1 18 ? 6.976 21.157 25.965 1.00 54.57 24 ASN B C 1
ATOM 659 O O . ASN B 1 18 ? 6.944 21.642 24.847 1.00 52.58 24 ASN B O 1
ATOM 664 N N . PHE B 1 19 ? 6.444 19.993 26.305 1.00 53.46 25 PHE B N 1
ATOM 665 C CA . PHE B 1 19 ? 5.671 19.171 25.358 1.00 52.57 25 PHE B CA 1
ATOM 666 C C . PHE B 1 19 ? 4.639 18.314 26.093 1.00 51.91 25 PHE B C 1
ATOM 667 O O . 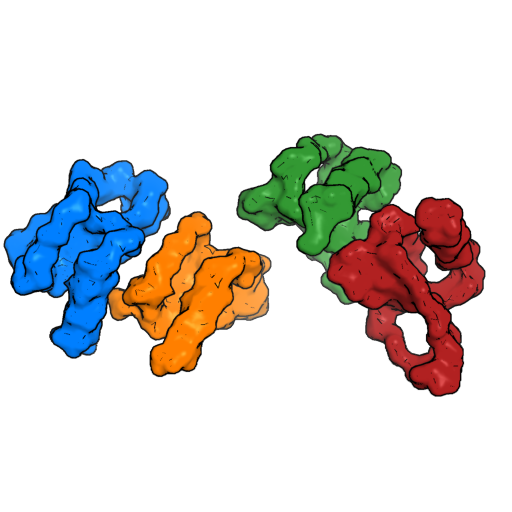PHE B 1 19 ? 4.786 18.131 27.312 1.00 51.55 25 PHE B O 1
ATOM 675 N N . HIS B 1 20 ? 3.602 17.881 25.382 1.00 51.18 26 HIS B N 1
ATOM 676 C CA . HIS B 1 20 ? 2.579 16.915 25.855 1.00 51.90 26 HIS B CA 1
ATOM 677 C C . HIS B 1 20 ? 2.070 16.145 24.642 1.00 50.69 26 HIS B C 1
ATOM 678 O O . HIS B 1 20 ? 2.209 16.625 23.526 1.00 49.01 26 HIS B O 1
ATOM 685 N N . TYR B 1 21 ? 1.571 14.945 24.887 1.00 51.71 27 TYR B N 1
ATOM 686 C CA . TYR B 1 21 ? 1.089 14.029 23.829 1.00 52.51 27 TYR B CA 1
ATOM 687 C C . TYR B 1 21 ? -0.428 14.056 23.907 1.00 52.22 27 TYR B C 1
ATOM 688 O O . TYR B 1 21 ? -0.912 14.141 25.033 1.00 52.47 27 TYR B O 1
ATOM 697 N N . LEU B 1 22 ? -1.110 14.051 22.766 1.00 53.01 28 LEU B N 1
ATOM 698 C CA . LEU B 1 22 ? -2.595 13.934 22.682 1.00 54.79 28 LEU B CA 1
ATOM 699 C C . LEU B 1 22 ? -2.965 12.752 21.792 1.00 55.68 28 LEU B C 1
ATOM 700 O O . LEU B 1 22 ? -2.537 12.751 20.621 1.00 55.73 28 LEU B O 1
ATOM 705 N N . LEU B 1 23 ? -3.738 11.819 22.358 1.00 57.49 29 LEU B N 1
ATOM 706 C CA . LEU B 1 23 ? -4.372 10.635 21.709 1.00 59.48 29 LEU B CA 1
ATOM 707 C C . LEU B 1 23 ? -5.649 11.017 20.935 1.00 59.83 29 LEU B C 1
ATOM 708 O O . LEU B 1 23 ? -6.242 12.067 21.181 1.00 58.79 29 LEU B O 1
ATOM 713 N N . ILE B 1 24 ? -6.110 10.091 20.098 1.00 60.96 30 ILE B N 1
ATOM 714 C CA . ILE B 1 24 ? -7.344 10.231 19.289 1.00 62.85 30 ILE B CA 1
ATOM 715 C C . ILE B 1 24 ? -8.487 10.585 20.245 1.00 63.48 30 ILE B C 1
ATOM 716 O O . ILE B 1 24 ? -9.243 11.521 19.949 1.00 63.99 30 ILE B O 1
ATOM 721 N N . LYS B 1 25 ? -8.571 9.865 21.366 1.00 63.55 31 LYS B N 1
ATOM 722 C CA . LYS B 1 25 ? -9.670 9.972 22.362 1.00 64.23 31 LYS B CA 1
ATOM 723 C C . LYS B 1 25 ? -9.537 11.284 23.132 1.00 62.03 31 LYS B C 1
ATOM 724 O O . LYS B 1 25 ? -10.502 11.673 23.783 1.00 63.11 31 LYS B O 1
ATOM 730 N N . ASP B 1 26 ? -8.370 11.930 23.089 1.00 59.57 32 ASP B N 1
ATOM 731 C CA . ASP B 1 26 ? -8.169 13.291 23.662 1.00 58.50 32 ASP B CA 1
ATOM 732 C C . ASP B 1 26 ? -9.042 14.289 22.891 1.00 59.71 32 ASP B C 1
ATOM 733 O O . ASP B 1 26 ? -9.285 15.372 23.430 1.00 59.94 32 ASP B O 1
ATOM 738 N N . GLY B 1 27 ? -9.562 13.896 21.721 1.00 60.83 33 GLY B N 1
ATOM 739 C CA . GLY B 1 27 ? -10.415 14.730 20.859 1.00 62.74 33 GLY B CA 1
ATOM 740 C C . GLY B 1 27 ? -9.683 15.147 19.601 1.00 62.32 33 GLY B C 1
ATOM 741 O O . GLY B 1 27 ? -10.008 16.216 19.070 1.00 62.97 33 GLY B O 1
ATOM 742 N N . CYS B 1 28 ? -8.696 14.354 19.153 1.00 61.63 34 CYS B N 1
ATOM 743 C CA . CYS B 1 28 ? -7.910 14.621 17.917 1.00 61.72 34 CYS B CA 1
ATOM 744 C C . CYS B 1 28 ? -8.285 13.598 16.847 1.00 63.31 34 CYS B C 1
ATOM 745 O O . CYS B 1 28 ? -8.603 12.489 17.221 1.00 63.01 34 CYS B O 1
ATOM 748 N N . ARG B 1 29 ? -8.208 13.982 15.573 1.00 65.08 35 ARG B N 1
ATOM 749 C CA . ARG B 1 29 ? -8.379 13.097 14.394 1.00 68.14 35 ARG B CA 1
ATOM 750 C C . ARG B 1 29 ? -7.233 12.077 14.335 1.00 67.25 35 ARG B C 1
ATOM 751 O O . ARG B 1 29 ? -7.537 10.886 14.231 1.00 68.10 35 ARG B O 1
ATOM 759 N N . VAL B 1 30 ? -5.980 12.560 14.342 1.00 66.09 36 VAL B N 1
ATOM 760 C CA . VAL B 1 30 ? -4.701 11.775 14.416 1.00 65.00 36 VAL B CA 1
ATOM 761 C C . VAL B 1 30 ? -3.946 12.216 15.666 1.00 62.23 36 VAL B C 1
ATOM 762 O O . VAL B 1 30 ? -4.190 13.288 16.218 1.00 61.33 36 VAL B O 1
ATOM 766 N N . PRO B 1 31 ? -2.993 11.413 16.170 1.00 61.35 37 PRO B N 1
ATOM 767 C CA . PRO B 1 31 ? -2.287 11.798 17.383 1.00 59.50 37 PRO B CA 1
ATOM 768 C C . PRO B 1 31 ? -1.484 13.090 17.177 1.00 58.08 37 PRO B C 1
ATOM 769 O O . PRO B 1 31 ? -1.181 13.500 16.058 1.00 58.26 37 PRO B O 1
ATOM 773 N N . ALA B 1 32 ? -1.087 13.648 18.302 1.00 56.06 38 ALA B N 1
ATOM 774 C CA . ALA B 1 32 ? -0.325 14.888 18.190 1.00 54.00 38 ALA B CA 1
ATOM 775 C C . ALA B 1 32 ? 0.531 15.129 19.414 1.00 52.94 38 ALA B C 1
ATOM 776 O O . ALA B 1 32 ? 0.057 14.968 20.534 1.00 51.95 38 ALA B O 1
ATOM 778 N N . VAL B 1 33 ? 1.783 15.465 19.123 1.00 52.64 39 VAL B N 1
ATOM 779 C CA . VAL B 1 33 ? 2.685 15.969 20.182 1.00 51.37 39 VAL B CA 1
ATOM 780 C C . VAL B 1 33 ? 2.513 17.485 20.094 1.00 50.36 39 VAL B C 1
ATOM 781 O O . VAL B 1 33 ? 2.609 18.036 18.989 1.00 50.17 39 VAL B O 1
ATOM 785 N N . VAL B 1 34 ? 2.166 18.093 21.223 1.00 49.83 40 VAL B N 1
ATOM 786 C CA . VAL B 1 34 ? 1.932 19.559 21.262 1.00 49.45 40 VAL B CA 1
ATOM 787 C C . VAL B 1 34 ? 3.117 20.227 21.949 1.00 49.25 40 VAL B C 1
ATOM 788 O O . VAL B 1 34 ? 3.369 19.914 23.114 1.00 50.09 40 VAL B O 1
ATOM 792 N N . PHE B 1 35 ? 3.787 21.146 21.264 1.00 47.93 41 PHE B N 1
ATOM 793 C CA . PHE B 1 35 ? 4.963 21.865 21.813 1.00 47.36 41 PHE B CA 1
ATOM 794 C C . PHE B 1 35 ? 4.539 23.250 22.298 1.00 47.81 41 PHE B C 1
ATOM 795 O O . PHE B 1 35 ? 3.902 23.959 21.539 1.00 49.67 41 PHE B O 1
ATOM 803 N N . THR B 1 36 ? 4.858 23.601 23.541 1.00 47.81 42 THR B N 1
ATOM 804 C CA . THR B 1 36 ? 4.573 24.966 24.029 1.00 48.62 42 THR B CA 1
ATOM 805 C C . THR B 1 36 ? 5.854 25.773 23.900 1.00 48.47 42 THR B C 1
ATOM 806 O O . THR B 1 36 ? 6.867 25.350 24.501 1.00 48.16 42 THR B O 1
ATOM 810 N N . THR B 1 37 ? 5.803 26.872 23.144 1.00 48.74 43 THR B N 1
ATOM 811 C CA . THR B 1 37 ? 6.927 27.825 22.977 1.00 49.06 43 THR B CA 1
ATOM 812 C C . THR B 1 37 ? 7.247 28.525 24.306 1.00 50.77 43 THR B C 1
ATOM 813 O O . THR B 1 37 ? 6.414 28.568 25.224 1.00 51.83 43 THR B O 1
ATOM 817 N N . LEU B 1 38 ? 8.426 29.119 24.367 1.00 51.67 44 LEU B N 1
ATOM 818 C CA . LEU B 1 38 ? 8.825 30.016 25.475 1.00 53.95 44 LEU B CA 1
ATOM 819 C C . LEU B 1 38 ? 7.710 31.026 25.752 1.00 56.48 44 LEU B C 1
ATOM 820 O O . LEU B 1 38 ? 7.450 31.224 26.938 1.00 58.42 44 LEU B O 1
ATOM 825 N N . ARG B 1 39 ? 7.074 31.610 24.722 1.00 57.41 45 ARG B N 1
ATOM 826 C CA . ARG B 1 39 ? 5.997 32.638 24.880 1.00 60.84 45 ARG B CA 1
ATOM 827 C C . ARG B 1 39 ? 4.693 31.968 25.347 1.00 61.56 45 ARG B C 1
ATOM 828 O O . ARG B 1 39 ? 3.899 32.612 26.032 1.00 64.85 45 ARG B O 1
ATOM 836 N N . GLY B 1 40 ? 4.479 30.700 25.039 1.00 59.62 46 GLY B N 1
ATOM 837 C CA . GLY B 1 40 ? 3.266 29.998 25.495 1.00 60.69 46 GLY B CA 1
ATOM 838 C C . GLY B 1 40 ? 2.430 29.496 24.340 1.00 59.94 46 GLY B C 1
ATOM 839 O O . GLY B 1 40 ? 1.406 28.854 24.602 1.00 60.14 46 GLY B O 1
ATOM 840 N N . ARG B 1 41 ? 2.853 29.753 23.103 1.00 60.13 47 ARG B N 1
ATOM 841 C CA . ARG B 1 41 ? 2.105 29.323 21.898 1.00 60.73 47 ARG B CA 1
ATOM 842 C C . ARG B 1 41 ? 2.119 27.797 21.810 1.00 59.40 47 ARG B C 1
ATOM 843 O O . ARG B 1 41 ? 3.243 27.184 21.864 1.00 59.90 47 ARG B O 1
ATOM 851 N N . GLN B 1 42 ? 0.940 27.192 21.668 1.00 58.71 48 GLN B N 1
ATOM 852 C CA . GLN B 1 42 ? 0.831 25.725 21.466 1.00 57.27 48 GLN B CA 1
ATOM 853 C C . GLN B 1 42 ? 1.105 25.425 19.996 1.00 55.71 48 GLN B C 1
ATOM 854 O O . GLN B 1 42 ? 0.566 26.128 19.134 1.00 58.69 48 GLN B O 1
ATOM 860 N N . LEU B 1 43 ? 1.948 24.446 19.714 1.00 52.35 49 LEU B N 1
ATOM 861 C CA . LEU B 1 43 ? 2.280 24.076 18.323 1.00 51.52 49 LEU B CA 1
ATOM 862 C C . LEU B 1 43 ? 2.235 22.551 18.230 1.00 50.57 49 LEU B C 1
ATOM 863 O O . LEU B 1 43 ? 3.004 21.866 18.909 1.00 50.00 49 LEU B O 1
ATOM 868 N N . CYS B 1 44 ? 1.383 22.076 17.335 1.00 51.75 50 CYS B N 1
ATOM 869 C CA . CYS B 1 44 ? 1.164 20.639 17.078 1.00 51.54 50 CYS B CA 1
ATOM 870 C C . CYS B 1 44 ? 2.160 20.157 16.044 1.00 51.12 50 CYS B C 1
ATOM 871 O O . CYS B 1 44 ? 2.254 20.783 14.995 1.00 52.05 50 CYS B O 1
ATOM 874 N N . ALA B 1 45 ? 2.823 19.047 16.350 1.00 50.32 51 ALA B N 1
ATOM 875 C CA . ALA B 1 45 ? 3.866 18.492 15.469 1.00 51.50 51 ALA B CA 1
ATOM 876 C C . ALA B 1 45 ? 3.563 17.037 15.129 1.00 52.82 51 ALA B C 1
ATOM 877 O O . ALA B 1 45 ? 2.924 16.326 15.917 1.00 52.37 51 ALA B O 1
ATOM 879 N N . PRO B 1 46 ? 4.001 16.563 13.937 1.00 54.56 52 PRO B N 1
ATOM 880 C CA . PRO B 1 46 ? 3.666 15.213 13.473 1.00 57.25 52 PRO B CA 1
ATOM 881 C C . PRO B 1 46 ? 4.513 14.194 14.240 1.00 57.61 52 PRO B C 1
ATOM 882 O O . PRO B 1 46 ? 5.746 14.227 14.217 1.00 57.28 52 PRO B O 1
ATOM 886 N N . PRO B 1 47 ? 3.875 13.308 15.027 1.00 58.64 53 PRO B N 1
ATOM 887 C CA . PRO B 1 47 ? 4.601 12.421 15.943 1.00 59.61 53 PRO B CA 1
ATOM 888 C C . PRO B 1 47 ? 5.634 11.465 15.313 1.00 61.15 53 PRO B C 1
ATOM 889 O O . PRO B 1 47 ? 6.455 10.995 16.054 1.00 62.15 53 PRO B O 1
ATOM 893 N N . ASP B 1 48 ? 5.602 11.214 13.999 1.00 62.57 54 ASP B N 1
ATOM 894 C CA . ASP B 1 48 ? 6.552 10.271 13.354 1.00 65.58 54 ASP B CA 1
ATOM 895 C C . ASP B 1 48 ? 7.750 11.007 12.746 1.00 65.95 54 ASP B C 1
ATOM 896 O O . ASP B 1 48 ? 8.602 10.330 12.144 1.00 68.08 54 ASP B O 1
ATOM 901 N N . GLN B 1 49 ? 7.834 12.324 12.873 1.00 63.24 55 GLN B N 1
ATOM 902 C CA . GLN B 1 49 ? 8.983 13.049 12.285 1.00 64.67 55 GLN B CA 1
ATOM 903 C C . GLN B 1 49 ? 10.157 12.894 13.250 1.00 63.96 55 GLN B C 1
ATOM 904 O O . GLN B 1 49 ? 9.985 13.077 14.456 1.00 64.04 55 GLN B O 1
ATOM 910 N N . PRO B 1 50 ? 11.355 12.487 12.765 1.00 63.81 56 PRO B N 1
ATOM 911 C CA . PRO B 1 50 ? 12.543 12.398 13.615 1.00 63.39 56 PRO B CA 1
ATOM 912 C C . PRO B 1 50 ? 12.800 13.660 14.450 1.00 59.30 56 PRO B C 1
ATOM 913 O O . PRO B 1 50 ? 13.134 13.514 15.601 1.00 59.12 56 PRO B O 1
ATOM 917 N N . TRP B 1 51 ? 12.585 14.853 13.883 1.00 56.40 57 TRP B N 1
ATOM 918 C CA . TRP B 1 51 ? 12.875 16.158 14.551 1.00 53.29 57 TRP B CA 1
ATOM 919 C C . TRP B 1 51 ? 12.006 16.360 15.796 1.00 50.84 57 TRP B C 1
ATOM 920 O O . TRP B 1 51 ? 12.420 17.141 16.666 1.00 49.14 57 TRP B O 1
ATOM 931 N N . VAL B 1 52 ? 10.865 15.673 15.879 1.00 51.06 58 VAL B N 1
ATOM 932 C CA . VAL B 1 52 ? 9.894 15.833 17.007 1.00 50.10 58 VAL B CA 1
ATOM 933 C C . VAL B 1 52 ? 10.446 15.096 18.221 1.00 51.66 58 VAL B C 1
ATOM 934 O O . VAL B 1 52 ? 10.425 15.658 19.310 1.00 51.39 58 VAL B O 1
ATOM 938 N N . GLU B 1 53 ? 10.947 13.887 18.007 1.00 54.00 59 GLU B N 1
ATOM 939 C CA . GLU B 1 53 ? 11.561 13.104 19.098 1.00 55.72 59 GLU B CA 1
ATOM 940 C C . GLU B 1 53 ? 12.813 13.836 19.574 1.00 55.75 59 GLU B C 1
ATOM 941 O O . GLU B 1 53 ? 13.053 13.862 20.771 1.00 55.71 59 GLU B O 1
ATOM 947 N N . ARG B 1 54 ? 13.568 14.420 18.650 1.00 56.41 60 ARG B N 1
ATOM 948 C CA . ARG B 1 54 ? 14.856 15.060 19.015 1.00 57.92 60 ARG B CA 1
ATOM 949 C C . ARG B 1 54 ? 14.624 16.200 20.002 1.00 55.55 60 ARG B C 1
ATOM 950 O O . ARG B 1 54 ? 15.381 16.283 20.963 1.00 58.01 60 ARG B O 1
ATOM 958 N N . ILE B 1 55 ? 13.582 17.005 19.802 1.00 52.57 61 ILE B N 1
ATOM 959 C CA . ILE B 1 55 ? 13.252 18.073 20.782 1.00 51.07 61 ILE B CA 1
ATOM 960 C C . ILE B 1 55 ? 12.883 17.426 22.112 1.00 52.04 61 ILE B C 1
ATOM 961 O O . ILE B 1 55 ? 13.296 17.938 23.140 1.00 52.00 61 ILE B O 1
ATOM 966 N N . ILE B 1 56 ? 12.147 16.322 22.076 1.00 53.81 62 ILE B N 1
ATOM 967 C CA . ILE B 1 56 ? 11.693 15.652 23.329 1.00 56.26 62 ILE B CA 1
ATOM 968 C C . ILE B 1 56 ? 12.942 15.216 24.088 1.00 59.07 62 ILE B C 1
ATOM 969 O O . ILE B 1 56 ? 13.030 15.485 25.296 1.00 59.99 62 ILE B O 1
ATOM 974 N N . GLN B 1 57 ? 13.895 14.632 23.370 1.00 61.36 63 GLN B N 1
ATOM 975 C CA . GLN B 1 57 ? 15.158 14.170 23.991 1.00 65.42 63 GLN B CA 1
ATOM 976 C C . GLN B 1 57 ? 15.942 15.360 24.566 1.00 67.96 63 GLN B C 1
ATOM 977 O O . GLN B 1 57 ? 16.458 15.224 25.679 1.00 73.36 63 GLN B O 1
ATOM 983 N N . ARG B 1 58 ? 15.998 16.492 23.858 1.00 67.63 64 ARG B N 1
ATOM 984 C CA . ARG B 1 58 ? 16.702 17.702 24.363 1.00 70.07 64 ARG B CA 1
ATOM 985 C C . ARG B 1 58 ? 16.053 18.248 25.638 1.00 68.72 64 ARG B C 1
ATOM 986 O O . ARG B 1 58 ? 16.775 18.624 26.558 1.00 69.11 64 ARG B O 1
ATOM 994 N N . LEU B 1 59 ? 14.730 18.309 25.692 1.00 67.47 65 LEU B N 1
ATOM 995 C CA . LEU B 1 59 ? 14.049 18.899 26.869 1.00 67.56 65 LEU B CA 1
ATOM 996 C C . LEU B 1 59 ? 14.371 18.017 28.061 1.00 70.78 65 LEU B C 1
ATOM 997 O O . LEU B 1 59 ? 14.477 18.546 29.168 1.00 71.16 65 LEU B O 1
ATOM 1002 N N . GLN B 1 60 ? 14.461 16.712 27.822 1.00 73.31 66 GLN B N 1
ATOM 1003 C CA . GLN B 1 60 ? 14.713 15.734 28.907 1.00 78.73 66 GLN B CA 1
ATOM 1004 C C . GLN B 1 60 ? 16.144 15.860 29.450 1.00 84.86 66 GLN B C 1
ATOM 1005 O O . GLN B 1 60 ? 16.316 15.614 30.655 1.00 86.82 66 GLN B O 1
ATOM 1011 N N . ARG B 1 61 ? 17.123 16.240 28.620 1.00 88.21 67 ARG B N 1
ATOM 1012 C CA . ARG B 1 61 ? 18.528 16.278 29.123 1.00 98.33 67 ARG B CA 1
ATOM 1013 C C . ARG B 1 61 ? 18.718 17.533 29.988 1.00 103.95 67 ARG B C 1
ATOM 1014 O O . ARG B 1 61 ? 19.267 17.395 31.109 1.00 108.27 67 ARG B O 1
ATOM 1022 N N . THR B 1 62 ? 18.247 18.692 29.499 1.00 107.43 68 THR B N 1
ATOM 1023 C CA . THR B 1 62 ? 18.386 20.037 30.132 1.00 110.78 68 THR B CA 1
ATOM 1024 C C . THR B 1 62 ? 17.415 20.130 31.320 1.00 115.47 68 THR B C 1
ATOM 1025 O O . THR B 1 62 ? 17.767 19.735 32.436 1.00 122.61 68 THR B O 1
ATOM 1029 N N . ASP C 1 1 ? -11.680 -0.545 9.681 1.00 81.89 7 ASP C N 1
ATOM 1030 C CA . ASP C 1 1 ? -11.588 0.898 9.327 1.00 82.56 7 ASP C CA 1
ATOM 1031 C C . ASP C 1 1 ? -10.160 1.456 9.526 1.00 80.82 7 ASP C C 1
ATOM 1032 O O . ASP C 1 1 ? -10.072 2.608 10.006 1.00 87.84 7 ASP C O 1
ATOM 1034 N N . CYS C 1 2 ? -9.085 0.733 9.149 1.00 75.71 8 CYS C N 1
ATOM 1035 C CA . CYS C 1 2 ? -7.668 1.080 9.494 1.00 71.72 8 CYS C CA 1
ATOM 1036 C C . CYS C 1 2 ? -7.002 1.978 8.458 1.00 70.59 8 CYS C C 1
ATOM 1037 O O . CYS C 1 2 ? -5.906 2.480 8.777 1.00 69.98 8 CYS C O 1
ATOM 1040 N N . CYS C 1 3 ? -7.578 2.130 7.261 1.00 71.64 9 CYS C N 1
ATOM 1041 C CA . CYS C 1 3 ? -6.947 2.928 6.177 1.00 69.68 9 CYS C CA 1
ATOM 1042 C C . CYS C 1 3 ? -7.987 3.512 5.200 1.00 75.22 9 CYS C C 1
ATOM 1043 O O . CYS C 1 3 ? -8.853 2.764 4.697 1.00 78.70 9 CYS C O 1
ATOM 1046 N N . LEU C 1 4 ? -7.933 4.836 5.006 1.00 77.34 10 LEU C N 1
ATOM 1047 C CA . LEU C 1 4 ? -9.086 5.669 4.582 1.00 80.21 10 LEU C CA 1
ATOM 1048 C C . LEU C 1 4 ? -9.453 5.314 3.143 1.00 81.00 10 LEU C C 1
ATOM 1049 O O . LEU C 1 4 ? -10.670 5.274 2.823 1.00 83.35 10 LEU C O 1
ATOM 1054 N N . SER C 1 5 ? -8.458 5.048 2.299 1.00 78.93 11 SER C N 1
ATOM 1055 C CA . SER C 1 5 ? -8.729 4.571 0.920 1.00 79.89 11 SER C CA 1
ATOM 1056 C C . SER C 1 5 ? -7.517 3.853 0.306 1.00 76.03 11 SER C C 1
ATOM 1057 O O . SER C 1 5 ? -6.430 4.474 0.181 1.00 75.85 11 SER C O 1
ATOM 1060 N N . VAL C 1 6 ? -7.736 2.589 -0.084 1.00 71.68 12 VAL C N 1
ATOM 1061 C CA . VAL C 1 6 ? -6.925 1.829 -1.082 1.00 68.11 12 VAL C CA 1
ATOM 1062 C C . VAL C 1 6 ? -6.953 2.548 -2.430 1.00 67.0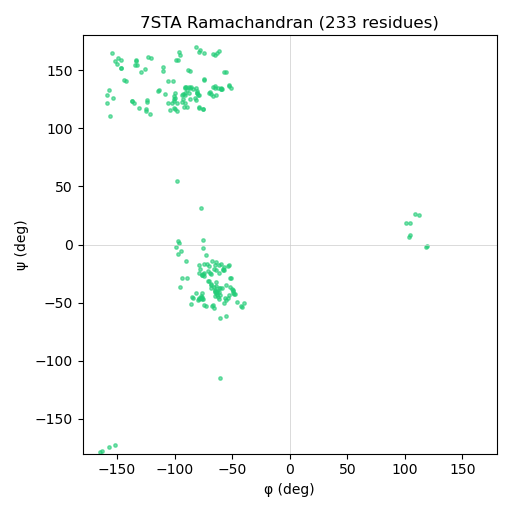4 12 VAL C C 1
ATOM 1063 O O . VAL C 1 6 ? -8.069 2.923 -2.891 1.00 71.28 12 VAL C O 1
ATOM 1067 N N . THR C 1 7 ? -5.783 2.667 -3.061 1.00 61.85 13 THR C N 1
ATOM 1068 C CA . THR C 1 7 ? -5.629 3.146 -4.458 1.00 61.04 13 THR C CA 1
ATOM 1069 C C . THR C 1 7 ? -5.659 1.988 -5.461 1.00 58.78 13 THR C C 1
ATOM 1070 O O . THR C 1 7 ? -4.951 0.950 -5.302 1.00 54.38 13 THR C O 1
ATOM 1074 N N . GLN C 1 8 ? -6.423 2.207 -6.512 1.00 59.47 14 GLN C N 1
ATOM 1075 C CA . GLN C 1 8 ? -6.514 1.275 -7.653 1.00 61.62 14 GLN C CA 1
ATOM 1076 C C . GLN C 1 8 ? -5.207 1.402 -8.430 1.00 59.58 14 GLN C C 1
ATOM 1077 O O . GLN C 1 8 ? -4.512 0.345 -8.579 1.00 63.13 14 GLN C O 1
ATOM 1083 N N . LYS C 1 9 ? -4.852 2.643 -8.795 1.00 57.05 15 LYS C N 1
ATOM 1084 C CA . LYS C 1 9 ? -3.812 2.976 -9.813 1.00 54.76 15 LYS C CA 1
ATOM 1085 C C . LYS C 1 9 ? -2.415 3.045 -9.193 1.00 51.74 15 LYS C C 1
ATOM 1086 O O . LYS C 1 9 ? -2.249 3.383 -8.028 1.00 50.13 15 LYS C O 1
ATOM 1092 N N . PRO C 1 10 ? -1.363 2.715 -9.976 1.00 50.57 16 PRO C N 1
ATOM 1093 C CA . PRO C 1 10 ? 0.017 2.731 -9.498 1.00 48.43 16 PRO C CA 1
ATOM 1094 C C . PRO C 1 10 ? 0.533 4.083 -8.999 1.00 48.56 16 PRO C C 1
ATOM 1095 O O . PRO C 1 10 ? 0.383 5.028 -9.700 1.00 53.11 16 PRO C O 1
ATOM 1099 N N . ILE C 1 11 ? 1.183 4.099 -7.847 1.00 47.00 17 ILE C N 1
ATOM 1100 C CA . ILE C 1 11 ? 1.961 5.243 -7.283 1.00 48.25 17 ILE C CA 1
ATOM 1101 C C . ILE C 1 11 ? 3.380 5.175 -7.842 1.00 47.01 17 ILE C C 1
ATOM 1102 O O . ILE C 1 11 ? 3.980 4.100 -7.831 1.00 47.09 17 ILE C O 1
ATOM 1107 N N . PRO C 1 12 ? 3.974 6.305 -8.302 1.00 46.50 18 PRO C N 1
ATOM 1108 C CA . PRO C 1 12 ? 5.367 6.319 -8.730 1.00 45.96 18 PRO C CA 1
ATOM 1109 C C . PRO C 1 12 ? 6.237 5.888 -7.548 1.00 44.25 18 PRO C C 1
ATOM 1110 O O . PRO C 1 12 ? 6.010 6.405 -6.452 1.00 43.95 18 PRO C O 1
ATOM 1114 N N . GLY C 1 13 ? 7.187 4.991 -7.796 1.00 42.86 19 GLY C N 1
ATOM 1115 C CA . GLY C 1 13 ? 8.204 4.599 -6.809 1.00 43.41 19 GLY C CA 1
ATOM 1116 C C . GLY C 1 13 ? 8.756 5.801 -6.057 1.00 44.44 19 GLY C C 1
ATOM 1117 O O . GLY C 1 13 ? 8.751 5.777 -4.819 1.00 43.55 19 GLY C O 1
ATOM 1118 N N . TYR C 1 14 ? 9.215 6.816 -6.793 1.00 46.28 20 TYR C N 1
ATOM 1119 C CA . TYR C 1 14 ? 9.993 7.966 -6.264 1.00 48.46 20 TYR C CA 1
ATOM 1120 C C . TYR C 1 14 ? 9.196 8.690 -5.179 1.00 49.04 20 TYR C C 1
ATOM 1121 O O . TYR C 1 14 ? 9.814 9.338 -4.343 1.00 50.01 20 TYR C O 1
ATOM 1130 N N . ILE C 1 15 ? 7.873 8.518 -5.159 1.00 50.19 21 ILE C N 1
ATOM 1131 C CA . ILE C 1 15 ? 6.952 9.147 -4.155 1.00 51.45 21 ILE C CA 1
ATOM 1132 C C . ILE C 1 15 ? 7.060 8.438 -2.797 1.00 50.33 21 ILE C C 1
ATOM 1133 O O . ILE C 1 15 ? 6.768 9.089 -1.764 1.00 50.54 21 ILE C O 1
ATOM 1138 N N . VAL C 1 16 ? 7.473 7.165 -2.785 1.00 48.39 22 VAL C N 1
ATOM 1139 C CA . VAL C 1 16 ? 7.264 6.280 -1.602 1.00 47.73 22 VAL C CA 1
ATOM 1140 C C . VAL C 1 16 ? 8.484 6.317 -0.691 1.00 49.43 22 VAL C C 1
ATOM 1141 O O . VAL C 1 16 ? 9.582 5.972 -1.170 1.00 51.76 22 VAL C O 1
ATOM 1145 N N . ARG C 1 17 ? 8.279 6.692 0.569 1.00 49.98 23 ARG C N 1
ATOM 1146 C CA . ARG C 1 17 ? 9.327 6.675 1.615 1.00 52.08 23 ARG C CA 1
ATOM 1147 C C . ARG C 1 17 ? 9.449 5.237 2.100 1.00 51.63 23 ARG C C 1
ATOM 1148 O O . ARG C 1 17 ? 10.568 4.717 2.183 1.00 52.03 23 ARG C O 1
ATOM 1156 N N . ASN C 1 18 ? 8.315 4.613 2.395 1.00 51.61 24 ASN C N 1
ATOM 1157 C CA . ASN C 1 18 ? 8.328 3.235 2.942 1.00 52.92 24 ASN C CA 1
ATOM 1158 C C . ASN C 1 18 ? 6.955 2.566 2.830 1.00 49.77 24 ASN C C 1
ATOM 1159 O O . ASN C 1 18 ? 6.027 3.153 2.289 1.00 46.46 24 ASN C O 1
ATOM 1164 N N . PHE C 1 19 ? 6.890 1.347 3.349 1.00 48.45 25 PHE C N 1
ATOM 1165 C CA . PHE C 1 19 ? 5.675 0.512 3.413 1.00 46.77 25 PHE C CA 1
ATOM 1166 C C . PHE C 1 19 ? 5.588 -0.070 4.819 1.00 46.66 25 PHE C C 1
ATOM 1167 O O . PHE C 1 19 ? 6.612 -0.146 5.502 1.00 47.97 25 PHE C O 1
ATOM 1175 N N . HIS C 1 20 ? 4.390 -0.468 5.232 1.00 44.71 26 HIS C N 1
ATOM 1176 C CA . HIS C 1 20 ? 4.183 -1.378 6.382 1.00 45.24 26 HIS C CA 1
ATOM 1177 C C . HIS C 1 20 ? 2.962 -2.210 6.022 1.00 43.91 26 HIS C C 1
ATOM 1178 O O . HIS C 1 20 ? 2.163 -1.761 5.173 1.00 43.41 26 HIS C O 1
ATOM 1185 N N . TYR C 1 21 ? 2.907 -3.425 6.552 1.00 43.50 27 TYR C N 1
ATOM 1186 C CA . TYR C 1 21 ? 1.811 -4.388 6.335 1.00 42.77 27 TYR C CA 1
ATOM 1187 C C . TYR C 1 21 ? 0.899 -4.347 7.557 1.00 43.91 27 TYR C C 1
ATOM 1188 O O . TYR C 1 21 ? 1.391 -4.522 8.703 1.00 44.81 27 TYR C O 1
ATOM 1197 N N . LEU C 1 22 ? -0.392 -4.111 7.340 1.00 43.51 28 LEU C N 1
ATOM 1198 C CA . LEU C 1 22 ? -1.335 -4.067 8.473 1.00 45.42 28 LEU C CA 1
ATOM 1199 C C . LEU C 1 22 ? -2.305 -5.223 8.360 1.00 45.78 28 LEU C C 1
ATOM 1200 O O . LEU C 1 22 ? -2.970 -5.309 7.325 1.00 44.09 28 LEU C O 1
ATOM 1205 N N . LEU C 1 23 ? -2.458 -5.909 9.491 1.00 48.13 29 LEU C N 1
ATOM 1206 C CA . LEU C 1 23 ? -3.271 -7.122 9.682 1.00 50.59 29 LEU C CA 1
ATOM 1207 C C . LEU C 1 23 ? -4.651 -6.737 10.206 1.00 52.36 29 LEU C C 1
ATOM 1208 O O . LEU C 1 23 ? -4.838 -5.596 10.684 1.00 52.43 29 LEU C O 1
ATOM 1213 N N . ILE C 1 24 ? -5.566 -7.691 10.080 1.00 53.61 30 ILE C N 1
ATOM 1214 C CA . ILE C 1 24 ? -6.928 -7.701 10.672 1.00 56.64 30 ILE C CA 1
ATOM 1215 C C . ILE C 1 24 ? -6.835 -7.131 12.101 1.00 58.24 30 ILE C C 1
ATOM 1216 O O . ILE C 1 24 ? -7.625 -6.226 12.472 1.00 58.35 30 ILE C O 1
ATOM 1221 N N . LYS C 1 25 ? -5.890 -7.673 12.874 1.00 58.93 31 LYS C N 1
ATOM 1222 C CA . LYS C 1 25 ? -5.764 -7.424 14.326 1.00 61.20 31 LYS C CA 1
ATOM 1223 C C . LYS C 1 25 ? -5.191 -6.029 14.541 1.00 60.47 31 LYS C C 1
ATOM 1224 O O . LYS C 1 25 ? -5.283 -5.553 15.666 1.00 62.73 31 LYS C O 1
ATOM 1230 N N . ASP C 1 26 ? -4.599 -5.423 13.509 1.00 58.18 32 ASP C N 1
ATOM 1231 C CA . ASP C 1 26 ? -4.116 -4.016 13.543 1.00 57.74 32 ASP C CA 1
ATOM 1232 C C . ASP C 1 26 ? -5.322 -3.072 13.509 1.00 58.93 32 ASP C C 1
ATOM 1233 O O . ASP C 1 26 ? -5.123 -1.865 13.683 1.00 59.36 32 ASP C O 1
ATOM 1238 N N . GLY C 1 27 ? -6.521 -3.604 13.280 1.00 60.31 33 GLY C N 1
ATOM 1239 C CA . GLY C 1 27 ? -7.764 -2.815 13.232 1.00 62.87 33 GLY C CA 1
ATOM 1240 C C . GLY C 1 27 ? -8.254 -2.615 11.811 1.00 61.75 33 GLY C C 1
ATOM 1241 O O . GLY C 1 27 ? -9.055 -1.696 11.609 1.00 62.47 33 GLY C O 1
ATOM 1242 N N . CYS C 1 28 ? -7.782 -3.439 10.863 1.00 60.29 34 CYS C N 1
ATOM 1243 C CA . CYS C 1 28 ? -8.249 -3.455 9.452 1.00 58.84 34 CYS C CA 1
ATOM 1244 C C . CYS C 1 28 ? -9.302 -4.550 9.270 1.00 59.51 34 CYS C C 1
ATOM 1245 O O . CYS C 1 28 ? -9.296 -5.535 10.027 1.00 60.68 34 CYS C O 1
ATOM 1248 N N A ARG C 1 29 ? -10.194 -4.370 8.297 0.50 59.50 35 ARG C N 1
ATOM 1249 N N B ARG C 1 29 ? -10.192 -4.367 8.296 0.50 59.54 35 ARG C N 1
ATOM 1250 C CA A ARG C 1 29 ? -11.161 -5.411 7.864 0.50 61.22 35 ARG C CA 1
ATOM 1251 C CA B ARG C 1 29 ? -11.160 -5.405 7.860 0.50 61.29 35 ARG C CA 1
ATOM 1252 C C A ARG C 1 29 ? -10.3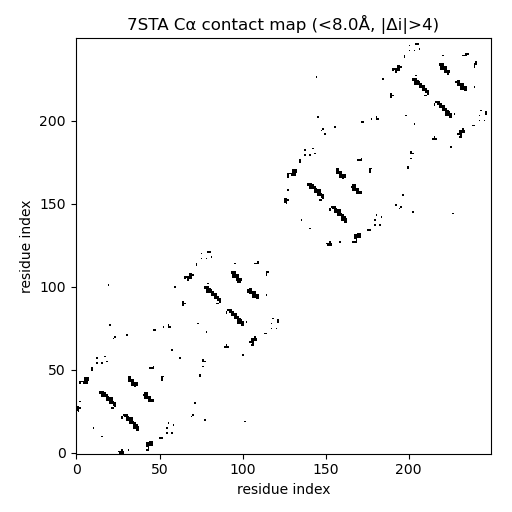76 -6.518 7.156 0.50 58.61 35 ARG C C 1
ATOM 1253 C C B ARG C 1 29 ? -10.376 -6.515 7.158 0.50 58.65 35 ARG C C 1
ATOM 1254 O O A ARG C 1 29 ? -10.477 -7.686 7.578 0.50 60.14 35 ARG C O 1
ATOM 1255 O O B ARG C 1 29 ? -10.479 -7.682 7.582 0.50 60.18 35 ARG C O 1
ATOM 1270 N N . VAL C 1 30 ? -9.630 -6.147 6.111 1.00 55.08 36 VAL C N 1
ATOM 1271 C CA . VAL C 1 30 ? -8.762 -7.079 5.334 1.00 52.30 36 VAL C CA 1
ATOM 1272 C C . VAL C 1 30 ? -7.336 -6.584 5.499 1.00 48.52 36 VAL C C 1
ATOM 1273 O O . VAL C 1 30 ? -7.139 -5.402 5.753 1.00 47.21 36 VAL C O 1
ATOM 1277 N N . PRO C 1 31 ? -6.320 -7.465 5.381 1.00 46.87 37 PRO C N 1
ATOM 1278 C CA . PRO C 1 31 ? -4.932 -7.030 5.414 1.00 44.06 37 PRO C CA 1
ATOM 1279 C C . PRO C 1 31 ? -4.680 -5.959 4.343 1.00 41.76 37 PRO C C 1
ATOM 1280 O O . PRO C 1 31 ? -5.329 -5.996 3.315 1.00 41.52 37 PRO C O 1
ATOM 1284 N N . ALA C 1 32 ? -3.764 -5.028 4.625 1.00 40.19 38 ALA C N 1
ATOM 1285 C CA . ALA C 1 32 ? -3.430 -3.910 3.723 1.00 39.15 38 ALA C CA 1
ATOM 1286 C C . ALA C 1 32 ? -1.933 -3.601 3.743 1.00 38.16 38 ALA C C 1
ATOM 1287 O O . ALA C 1 32 ? -1.296 -3.627 4.829 1.00 38.02 38 ALA C O 1
ATOM 1289 N N . VAL C 1 33 ? -1.402 -3.293 2.568 1.00 37.92 39 VAL C N 1
ATOM 1290 C CA . VAL C 1 33 ? -0.056 -2.698 2.435 1.00 38.62 39 VAL C CA 1
ATOM 1291 C C . VAL C 1 33 ? -0.258 -1.194 2.438 1.00 38.16 39 VAL C C 1
ATOM 1292 O O . VAL C 1 33 ? -0.959 -0.696 1.518 1.00 38.65 39 VAL C O 1
ATOM 1296 N N . VAL C 1 34 ? 0.323 -0.533 3.440 1.00 38.37 40 VAL C N 1
ATOM 1297 C CA . VAL C 1 34 ? 0.306 0.951 3.544 1.00 38.91 40 VAL C CA 1
ATOM 1298 C C . VAL C 1 34 ? 1.649 1.4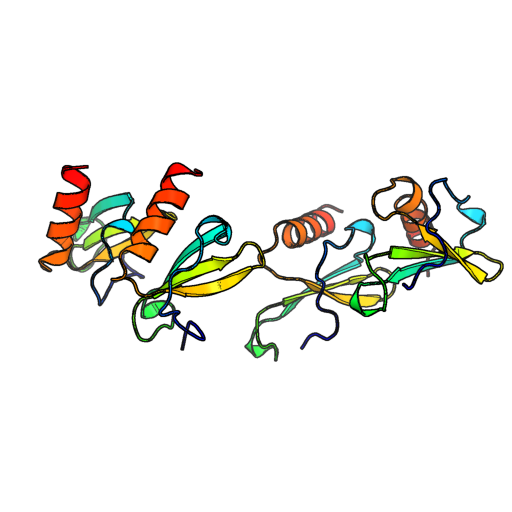86 3.050 1.00 37.34 40 VAL C C 1
ATOM 1299 O O . VAL C 1 34 ? 2.656 1.227 3.709 1.00 37.29 40 VAL C O 1
ATOM 1303 N N . PHE C 1 35 ? 1.630 2.264 1.975 1.00 36.61 41 PHE C N 1
ATOM 1304 C CA . PHE C 1 35 ? 2.780 3.074 1.503 1.00 36.12 41 PHE C CA 1
ATOM 1305 C C . PHE C 1 35 ? 2.702 4.448 2.131 1.00 37.43 41 PHE C C 1
ATOM 1306 O O . PHE C 1 35 ? 1.675 5.070 1.989 1.00 38.52 41 PHE C O 1
ATOM 1314 N N . THR C 1 36 ? 3.781 4.926 2.721 1.00 38.71 42 THR C N 1
ATOM 1315 C CA . THR C 1 36 ? 3.888 6.328 3.195 1.00 40.51 42 THR C CA 1
ATOM 1316 C C . THR C 1 36 ? 4.673 7.108 2.154 1.00 41.12 42 THR C C 1
ATOM 1317 O O . THR C 1 36 ? 5.792 6.656 1.792 1.00 40.59 42 THR C O 1
ATOM 1321 N N . THR C 1 37 ? 4.122 8.254 1.750 1.00 42.39 43 THR C N 1
ATOM 1322 C CA . THR C 1 37 ? 4.716 9.143 0.734 1.00 43.98 43 THR C CA 1
ATOM 1323 C C . THR C 1 37 ? 5.848 9.931 1.385 1.00 46.94 43 THR C C 1
ATOM 1324 O O . THR C 1 37 ? 5.855 9.992 2.625 1.00 48.63 43 THR C O 1
ATOM 1328 N N . LEU C 1 38 ? 6.684 10.597 0.584 1.00 48.68 44 LEU C N 1
ATOM 1329 C CA . LEU C 1 38 ? 7.731 11.494 1.128 1.00 53.11 44 LEU C CA 1
ATOM 1330 C C . LEU C 1 38 ? 7.058 12.528 2.043 1.00 56.52 44 LEU C C 1
ATOM 1331 O O . LEU C 1 38 ? 7.672 12.844 3.092 1.00 59.36 44 LEU C O 1
ATOM 1336 N N . ARG C 1 39 ? 5.829 12.965 1.714 1.00 56.65 45 ARG C N 1
ATOM 1337 C CA . ARG C 1 39 ? 5.072 14.010 2.466 1.00 59.25 45 ARG C CA 1
ATOM 1338 C C . ARG C 1 39 ? 4.465 13.415 3.739 1.00 59.06 45 ARG C C 1
ATOM 1339 O O . ARG C 1 39 ? 4.128 14.210 4.643 1.00 62.76 45 ARG C O 1
ATOM 1347 N N . GLY C 1 40 ? 4.301 12.090 3.799 1.00 56.48 46 GLY C N 1
ATOM 1348 C CA . GLY C 1 40 ? 3.810 11.390 4.999 1.00 56.57 46 GLY C CA 1
ATOM 1349 C C . GLY C 1 40 ? 2.367 10.964 4.834 1.00 57.00 46 GLY C C 1
ATOM 1350 O O . GLY C 1 40 ? 1.764 10.453 5.802 1.00 56.17 46 GLY C O 1
ATOM 1351 N N . ARG C 1 41 ? 1.824 11.121 3.626 1.00 57.90 47 ARG C N 1
ATOM 1352 C CA . ARG C 1 41 ? 0.459 10.640 3.319 1.00 58.49 47 ARG C CA 1
ATOM 1353 C C . ARG C 1 41 ? 0.486 9.109 3.299 1.00 56.55 47 ARG C C 1
ATOM 1354 O O . ARG C 1 41 ? 1.372 8.528 2.643 1.00 54.04 47 ARG C O 1
ATOM 1362 N N . GLN C 1 42 ? -0.449 8.485 4.009 1.00 57.06 48 GLN C N 1
ATOM 1363 C CA . GLN C 1 42 ? -0.658 7.022 3.945 1.00 55.19 48 GLN C CA 1
ATOM 1364 C C . GLN C 1 42 ? -1.450 6.720 2.675 1.00 54.55 48 GLN C C 1
ATOM 1365 O O . GLN C 1 42 ? -2.488 7.336 2.460 1.00 56.49 48 GLN C O 1
ATOM 1371 N N . LEU C 1 43 ? -0.974 5.792 1.867 1.00 52.85 49 LEU C N 1
ATOM 1372 C CA . LEU C 1 43 ? -1.762 5.218 0.754 1.00 51.57 49 LEU C CA 1
ATOM 1373 C C . LEU C 1 43 ? -1.802 3.704 0.902 1.00 48.10 49 LEU C C 1
ATOM 1374 O O . LEU C 1 43 ? -0.741 3.064 0.869 1.00 45.99 49 LEU C O 1
ATOM 1379 N N . CYS C 1 44 ? -2.992 3.174 1.106 1.00 47.57 50 CYS C N 1
ATOM 1380 C CA . CYS C 1 44 ? -3.229 1.728 1.067 1.00 48.17 50 CYS C CA 1
ATOM 1381 C C . CYS C 1 44 ? -3.204 1.258 -0.370 1.00 47.19 50 CYS C C 1
ATOM 1382 O O . CYS C 1 44 ? -3.670 1.999 -1.260 1.00 46.39 50 CYS C O 1
ATOM 1385 N N . ALA C 1 45 ? -2.645 0.074 -0.570 1.00 45.42 51 ALA C N 1
ATOM 1386 C CA . ALA C 1 45 ? -2.503 -0.502 -1.914 1.00 44.99 51 ALA C CA 1
ATOM 1387 C C . ALA C 1 45 ? -2.966 -1.949 -1.893 1.00 44.51 51 ALA C C 1
ATOM 1388 O O . ALA C 1 45 ? -3.003 -2.591 -0.843 1.00 43.82 51 ALA C O 1
ATOM 1390 N N . PRO C 1 46 ? -3.399 -2.471 -3.054 1.00 44.75 52 PRO C N 1
ATOM 1391 C CA . PRO C 1 46 ? -3.949 -3.814 -3.140 1.00 46.26 52 PRO C CA 1
ATOM 1392 C C . PRO C 1 46 ? -2.814 -4.828 -3.137 1.00 45.48 52 PRO C C 1
ATOM 1393 O O . PRO C 1 46 ? -1.976 -4.821 -4.032 1.00 42.40 52 PRO C O 1
ATOM 1397 N N . PRO C 1 47 ? -2.762 -5.716 -2.117 1.00 47.87 53 PRO C N 1
ATOM 1398 C CA . PRO C 1 47 ? -1.678 -6.704 -1.981 1.00 46.71 53 PRO C CA 1
ATOM 1399 C C . PRO C 1 47 ? -1.413 -7.605 -3.193 1.00 45.99 53 PRO C C 1
ATOM 1400 O O . PRO C 1 47 ? -0.310 -8.069 -3.290 1.00 44.77 53 PRO C O 1
ATOM 1404 N N . ASP C 1 48 ? -2.378 -7.706 -4.115 1.00 46.67 54 ASP C N 1
ATOM 1405 C CA . ASP C 1 48 ? -2.359 -8.608 -5.301 1.00 47.85 54 ASP C CA 1
ATOM 1406 C C . ASP C 1 48 ? -1.919 -7.844 -6.563 1.00 47.11 54 ASP C C 1
ATOM 1407 O O . ASP C 1 48 ? -1.863 -8.487 -7.661 1.00 49.03 54 ASP C O 1
ATOM 1412 N N . GLN C 1 49 ? -1.658 -6.534 -6.483 1.00 43.84 55 GLN C N 1
ATOM 1413 C CA . GLN C 1 49 ? -1.254 -5.775 -7.696 1.00 42.83 55 GLN C CA 1
ATOM 1414 C C . GLN C 1 49 ? 0.253 -5.900 -7.860 1.00 41.90 55 GLN C C 1
ATOM 1415 O O . GLN C 1 49 ? 1.014 -5.664 -6.938 1.00 40.94 55 GLN C O 1
ATOM 1421 N N . PRO C 1 50 ? 0.721 -6.365 -9.032 1.00 42.63 56 PRO C N 1
ATOM 1422 C CA . PRO C 1 50 ? 2.153 -6.421 -9.316 1.00 41.93 56 PRO C CA 1
ATOM 1423 C C . PRO C 1 50 ? 2.899 -5.098 -9.068 1.00 40.84 56 PRO C C 1
ATOM 1424 O O . PRO C 1 50 ? 4.071 -5.167 -8.732 1.00 40.62 56 PRO C O 1
ATOM 1428 N N . TRP C 1 51 ? 2.231 -3.934 -9.205 1.00 39.32 57 TRP C N 1
ATOM 1429 C CA . TRP C 1 51 ? 2.909 -2.616 -9.049 1.00 37.93 57 TRP C CA 1
ATOM 1430 C C . TRP C 1 51 ? 3.318 -2.390 -7.603 1.00 37.66 57 TRP C C 1
ATOM 1431 O O . TRP C 1 51 ? 4.278 -1.641 -7.396 1.00 38.37 57 TRP C O 1
ATOM 1442 N N . VAL C 1 52 ? 2.627 -3.037 -6.670 1.00 38.01 58 VAL C N 1
ATOM 1443 C CA . VAL C 1 52 ? 2.866 -2.953 -5.201 1.00 37.95 58 VAL C CA 1
ATOM 1444 C C . VAL C 1 52 ? 4.050 -3.833 -4.825 1.00 38.82 58 VAL C C 1
ATOM 1445 O O . VAL C 1 52 ? 4.914 -3.371 -4.063 1.00 37.18 58 VAL C O 1
ATOM 1449 N N . GLU C 1 53 ? 4.087 -5.063 -5.346 1.00 41.10 59 GLU C N 1
ATOM 1450 C CA . GLU C 1 53 ? 5.266 -5.939 -5.171 1.00 42.75 59 GLU C CA 1
ATOM 1451 C C . GLU C 1 53 ? 6.454 -5.137 -5.690 1.00 43.41 59 GLU C C 1
ATOM 1452 O O . GLU C 1 53 ? 7.448 -4.993 -4.950 1.00 44.02 59 GLU C O 1
ATOM 1458 N N . ARG C 1 54 ? 6.292 -4.548 -6.876 1.00 44.11 60 ARG C N 1
ATOM 1459 C CA . ARG C 1 54 ? 7.375 -3.883 -7.640 1.00 45.87 60 ARG C CA 1
ATOM 1460 C C . ARG C 1 54 ? 7.980 -2.713 -6.844 1.00 44.82 60 ARG C C 1
ATOM 1461 O O . ARG C 1 54 ? 9.224 -2.626 -6.788 1.00 46.51 60 ARG C O 1
ATOM 1469 N N . ILE C 1 55 ? 7.179 -1.872 -6.193 1.00 42.76 61 ILE C N 1
ATOM 1470 C CA . ILE C 1 55 ? 7.708 -0.785 -5.304 1.00 43.40 61 ILE C CA 1
ATOM 1471 C C . ILE C 1 55 ? 8.434 -1.390 -4.104 1.00 44.56 61 ILE C C 1
ATOM 1472 O O . ILE C 1 55 ? 9.491 -0.857 -3.733 1.00 45.84 61 ILE C O 1
ATOM 1477 N N . ILE C 1 56 ? 7.839 -2.418 -3.485 1.00 45.83 62 ILE C N 1
ATOM 1478 C CA . ILE C 1 56 ? 8.395 -3.112 -2.287 1.00 47.63 62 ILE C CA 1
ATOM 1479 C C . ILE C 1 56 ? 9.776 -3.677 -2.640 1.00 50.31 62 ILE C C 1
ATOM 1480 O O . ILE C 1 56 ? 10.664 -3.677 -1.746 1.00 51.78 62 ILE C O 1
ATOM 1485 N N . GLN C 1 57 ? 9.946 -4.180 -3.865 1.00 51.45 63 GLN C N 1
ATOM 1486 C CA . GLN C 1 57 ? 11.252 -4.720 -4.342 1.00 54.70 63 GLN C CA 1
ATOM 1487 C C . G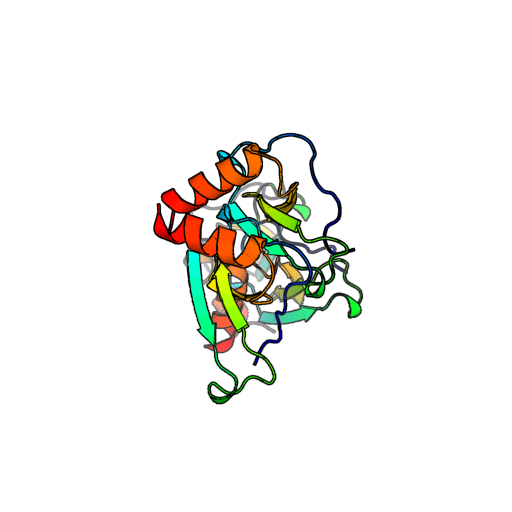LN C 1 57 ? 12.254 -3.567 -4.548 1.00 57.71 63 GLN C C 1
ATOM 1488 O O . GLN C 1 57 ? 13.440 -3.794 -4.276 1.00 60.54 63 GLN C O 1
ATOM 1494 N N . ARG C 1 58 ? 11.815 -2.359 -4.927 1.00 60.52 64 ARG C N 1
ATOM 1495 C CA . ARG C 1 58 ? 12.706 -1.163 -4.929 1.00 64.51 64 ARG C CA 1
ATOM 1496 C C . ARG C 1 58 ? 13.073 -0.794 -3.485 1.00 63.77 64 ARG C C 1
ATOM 1497 O O . ARG C 1 58 ? 14.256 -0.696 -3.205 1.00 65.00 64 ARG C O 1
ATOM 1505 N N . LEU C 1 59 ? 12.112 -0.617 -2.583 1.00 61.80 65 LEU C N 1
ATOM 1506 C CA . LEU C 1 59 ? 12.444 -0.278 -1.171 1.00 64.29 65 LEU C CA 1
ATOM 1507 C C . LEU C 1 59 ? 13.503 -1.250 -0.633 1.00 67.29 65 LEU C C 1
ATOM 1508 O O . LEU C 1 59 ? 14.381 -0.791 0.128 1.00 68.55 65 LEU C O 1
ATOM 1513 N N . GLN C 1 60 ? 13.402 -2.535 -1.004 1.00 70.62 66 GLN C N 1
ATOM 1514 C CA . GLN C 1 60 ? 14.267 -3.661 -0.536 1.00 73.11 66 GLN C CA 1
ATOM 1515 C C . GLN C 1 60 ? 15.711 -3.474 -0.999 1.00 76.39 66 GLN C C 1
ATOM 1516 O O . GLN C 1 60 ? 16.608 -3.830 -0.228 1.00 85.43 66 GLN C O 1
ATOM 1522 N N . ARG C 1 61 ? 15.926 -3.005 -2.220 1.00 75.41 67 ARG C N 1
ATOM 1523 C CA . ARG C 1 61 ? 17.306 -2.850 -2.730 1.00 77.16 67 ARG C CA 1
ATOM 1524 C C . ARG C 1 61 ? 17.798 -1.450 -2.361 1.00 76.34 67 ARG C C 1
ATOM 1525 O O . ARG C 1 61 ? 19.000 -1.296 -2.152 1.00 80.62 67 ARG C O 1
ATOM 1533 N N . THR C 1 62 ? 16.890 -0.490 -2.241 1.00 70.01 68 THR C N 1
ATOM 1534 C CA . THR C 1 62 ? 17.229 0.928 -1.967 1.00 69.76 68 THR C CA 1
ATOM 1535 C C . THR C 1 62 ? 17.860 1.146 -0.598 1.00 69.52 68 THR C C 1
ATOM 1536 O O . THR C 1 62 ? 18.708 2.036 -0.511 1.00 67.96 68 THR C O 1
ATOM 1540 N N . SER C 1 63 ? 17.436 0.426 0.435 1.00 72.14 69 SER C N 1
ATOM 1541 C CA . SER C 1 63 ? 17.981 0.771 1.772 1.00 74.58 69 SER C CA 1
ATOM 1542 C C . SER C 1 63 ? 17.969 -0.397 2.745 1.00 73.55 69 SER C C 1
ATOM 1543 O O . SER C 1 63 ? 17.294 -1.393 2.448 1.00 69.74 69 SER C O 1
ATOM 1546 N N . ALA C 1 64 ? 18.722 -0.258 3.838 1.00 75.98 70 ALA C N 1
ATOM 1547 C CA . ALA C 1 64 ? 18.777 -1.281 4.903 1.00 76.94 70 ALA C CA 1
ATOM 1548 C C . ALA C 1 64 ? 19.209 -0.579 6.191 1.00 81.06 70 ALA C C 1
ATOM 1549 O O . ALA C 1 64 ? 19.470 0.618 6.148 1.00 84.57 70 ALA C O 1
ATOM 1552 N N . CYS D 1 2 ? 2.165 -17.605 22.796 1.00 67.52 8 CYS D N 1
ATOM 1553 C CA . CYS D 1 2 ? 3.485 -17.398 22.143 1.00 64.99 8 CYS D CA 1
ATOM 1554 C C . CYS D 1 2 ? 3.301 -16.558 20.878 1.00 63.54 8 CYS D C 1
ATOM 1555 O O . CYS D 1 2 ? 4.291 -16.098 20.320 1.00 62.85 8 CYS D O 1
ATOM 1558 N N . CYS D 1 3 ? 2.047 -16.403 20.481 1.00 64.40 9 CYS D N 1
ATOM 1559 C CA . CYS D 1 3 ? 1.743 -15.604 19.283 1.00 64.66 9 CYS D CA 1
ATOM 1560 C C . CYS D 1 3 ? 0.639 -14.612 19.615 1.00 68.89 9 CYS D C 1
ATOM 1561 O O . CYS D 1 3 ? -0.460 -15.045 19.991 1.00 69.16 9 CYS D O 1
ATOM 1564 N N . LEU D 1 4 ? 0.945 -13.326 19.515 1.00 73.87 10 LEU D N 1
ATOM 1565 C CA . LEU D 1 4 ? -0.131 -12.320 19.629 1.00 78.78 10 LEU D CA 1
ATOM 1566 C C . LEU D 1 4 ? -0.542 -12.077 18.178 1.00 78.54 10 LEU D C 1
ATOM 1567 O O . LEU D 1 4 ? -1.729 -11.824 17.930 1.00 79.93 10 LEU D O 1
ATOM 1572 N N . SER D 1 5 ? 0.401 -12.258 17.252 1.00 77.72 11 SER D N 1
ATOM 1573 C CA . SER D 1 5 ? 0.156 -11.948 15.821 1.00 76.95 11 SER D CA 1
ATOM 1574 C C . SER D 1 5 ? -0.223 -13.174 14.982 1.00 74.10 11 SER D C 1
ATOM 1575 O O . SER D 1 5 ? 0.435 -13.358 13.956 1.00 76.66 11 SER D O 1
ATOM 1578 N N . VAL D 1 6 ? -1.257 -13.939 15.357 1.00 71.52 12 VAL D N 1
ATOM 1579 C CA . VAL D 1 6 ? -1.734 -15.074 14.506 1.00 69.31 12 VAL D CA 1
ATOM 1580 C C . VAL D 1 6 ? -2.381 -14.504 13.235 1.00 69.17 12 VAL D C 1
ATOM 1581 O O . VAL D 1 6 ? -3.202 -13.576 13.360 1.00 70.51 12 VAL D O 1
ATOM 1585 N N . THR D 1 7 ? -2.017 -15.013 12.052 1.00 64.38 13 THR D N 1
ATOM 1586 C CA . THR D 1 7 ? -2.551 -14.404 10.805 1.00 63.64 13 THR D CA 1
ATOM 1587 C C . THR D 1 7 ? -3.747 -15.173 10.246 1.00 62.03 13 THR D C 1
ATOM 1588 O O . THR D 1 7 ? -3.557 -16.321 9.844 1.00 60.75 13 THR D O 1
ATOM 1592 N N . GLN D 1 8 ? -4.923 -14.548 10.223 1.00 61.91 14 GLN D N 1
ATOM 1593 C CA . GLN D 1 8 ? -6.113 -15.156 9.576 1.00 62.09 14 GLN D CA 1
ATOM 1594 C C . GLN D 1 8 ? -5.748 -15.496 8.134 1.00 61.95 14 GLN D C 1
ATOM 1595 O O . GLN D 1 8 ? -5.721 -16.720 7.814 1.00 64.97 14 GLN D O 1
ATOM 1601 N N . LYS D 1 9 ? -5.401 -14.463 7.351 1.00 58.60 15 LYS D N 1
ATOM 1602 C CA . LYS D 1 9 ? -5.321 -14.501 5.873 1.00 57.77 15 LYS D CA 1
ATOM 1603 C C . LYS D 1 9 ? -3.888 -14.743 5.412 1.00 54.56 15 LYS D C 1
ATOM 1604 O O . LYS D 1 9 ? -2.929 -14.504 6.142 1.00 55.43 15 LYS D O 1
ATOM 1610 N N . PRO D 1 10 ? -3.710 -15.240 4.172 1.00 52.53 16 PRO D N 1
ATOM 1611 C CA . PRO D 1 10 ? -2.388 -15.345 3.569 1.00 50.29 16 PRO D CA 1
ATOM 1612 C C . PRO D 1 10 ? -1.608 -14.022 3.605 1.00 48.87 16 PRO D C 1
ATOM 1613 O O . PRO D 1 10 ? -2.151 -12.946 3.294 1.00 49.06 16 PRO D O 1
ATOM 1617 N N . ILE D 1 11 ? -0.329 -14.131 3.960 1.00 46.94 17 ILE D N 1
ATOM 1618 C CA . ILE D 1 11 ? 0.682 -13.042 3.835 1.00 45.74 17 ILE D CA 1
ATOM 1619 C C . ILE D 1 11 ? 1.275 -13.059 2.426 1.00 44.98 17 ILE D C 1
ATOM 1620 O O . ILE D 1 11 ? 1.638 -14.110 1.917 1.00 44.94 17 ILE D O 1
ATOM 1625 N N . PRO D 1 12 ? 1.430 -11.902 1.753 1.00 44.82 18 PRO D N 1
ATOM 1626 C CA . PRO D 1 12 ? 2.082 -11.886 0.447 1.00 45.20 18 PRO D CA 1
ATOM 1627 C C . PRO D 1 12 ? 3.538 -12.304 0.675 1.00 44.83 18 PRO D C 1
ATOM 1628 O O . PRO D 1 12 ? 4.123 -11.890 1.653 1.00 44.64 18 PRO D O 1
ATOM 1632 N N . GLY D 1 13 ? 4.064 -13.173 -0.176 1.00 45.60 19 GLY D N 1
ATOM 1633 C CA . GLY D 1 13 ? 5.392 -13.766 0.010 1.00 45.77 19 GLY D CA 1
ATOM 1634 C C . GLY D 1 13 ? 6.431 -12.682 0.032 1.00 46.41 19 GLY D C 1
ATOM 1635 O O . GLY D 1 13 ? 7.365 -12.783 0.806 1.00 46.69 19 GLY D O 1
ATOM 1636 N N . TYR D 1 14 ? 6.234 -11.670 -0.803 1.00 48.43 20 TYR D N 1
ATOM 1637 C CA . TYR D 1 14 ? 7.161 -10.538 -1.078 1.00 50.15 20 TYR D CA 1
ATOM 1638 C C . TYR D 1 14 ? 7.310 -9.711 0.204 1.00 50.16 20 TYR D C 1
ATOM 1639 O O . TYR D 1 14 ? 8.260 -8.961 0.349 1.00 51.99 20 TYR D O 1
ATOM 1648 N N . ILE D 1 15 ? 6.403 -9.879 1.147 1.00 50.14 21 ILE D N 1
ATOM 1649 C CA . ILE D 1 15 ? 6.481 -9.189 2.465 1.00 51.51 21 ILE D CA 1
ATOM 1650 C C . ILE D 1 15 ? 7.527 -9.860 3.357 1.00 51.33 21 ILE D C 1
ATOM 1651 O O . ILE D 1 15 ? 8.070 -9.183 4.231 1.00 51.93 21 ILE D O 1
ATOM 1656 N N . VAL D 1 16 ? 7.801 -11.140 3.156 1.00 51.36 22 VAL D N 1
ATOM 1657 C CA . VAL D 1 16 ? 8.506 -11.977 4.163 1.00 51.94 22 VAL D CA 1
ATOM 1658 C C . VAL D 1 16 ? 10.016 -11.993 3.905 1.00 52.57 22 VAL D C 1
ATOM 1659 O O . VAL D 1 16 ? 10.419 -12.361 2.803 1.00 53.03 22 VAL D O 1
ATOM 1663 N N . ARG D 1 17 ? 10.803 -11.695 4.935 1.00 53.01 23 ARG D N 1
ATOM 1664 C CA . ARG D 1 17 ? 12.283 -11.794 4.931 1.00 55.32 23 ARG D CA 1
ATOM 1665 C C . ARG D 1 17 ? 12.694 -13.221 5.279 1.00 55.61 23 ARG D C 1
ATOM 1666 O O . ARG D 1 17 ? 13.562 -13.740 4.596 1.00 58.33 23 ARG D O 1
ATOM 1674 N N . ASN D 1 18 ? 12.080 -13.821 6.304 1.00 53.99 24 ASN D N 1
ATOM 1675 C CA . ASN D 1 18 ? 12.437 -15.198 6.728 1.00 54.05 24 ASN D CA 1
ATOM 1676 C C . ASN D 1 18 ? 11.305 -15.887 7.490 1.00 51.85 24 ASN D C 1
ATOM 1677 O O . ASN D 1 18 ? 10.205 -15.370 7.532 1.00 49.82 24 ASN D O 1
ATOM 1682 N N . PHE D 1 19 ? 11.605 -17.075 8.000 1.00 51.15 25 PHE D N 1
ATOM 1683 C CA . PHE D 1 19 ? 10.685 -17.903 8.806 1.00 50.34 25 PHE D CA 1
ATOM 1684 C C . PHE D 1 19 ? 11.493 -18.674 9.857 1.00 50.30 25 PHE D C 1
ATOM 1685 O O . PHE D 1 19 ? 12.713 -18.876 9.675 1.00 50.22 25 PHE D O 1
ATOM 1693 N N . HIS D 1 20 ? 10.819 -19.116 10.916 1.00 49.64 26 HIS D N 1
ATOM 1694 C CA . HIS D 1 20 ? 11.304 -20.192 11.816 1.00 50.99 26 HIS D CA 1
ATOM 1695 C C . HIS D 1 20 ? 10.094 -20.942 12.365 1.00 50.05 26 HIS D C 1
ATOM 1696 O O . HIS D 1 20 ? 8.968 -20.443 12.248 1.00 47.81 26 HIS D O 1
ATOM 1703 N N . TYR D 1 21 ? 10.331 -22.147 12.852 1.00 51.73 27 TYR D N 1
ATOM 1704 C CA . TYR D 1 21 ? 9.282 -23.037 13.410 1.00 53.16 27 TYR D CA 1
ATOM 1705 C C . TYR D 1 21 ? 9.355 -22.959 14.931 1.00 52.45 27 TYR D C 1
ATOM 1706 O O . TYR D 1 21 ? 10.468 -22.878 15.445 1.00 52.81 27 TYR D O 1
ATOM 1715 N N . LEU D 1 22 ? 8.211 -22.959 15.606 1.00 52.41 28 LEU D N 1
ATOM 1716 C CA . LEU D 1 22 ? 8.124 -23.099 17.088 1.00 53.78 28 LEU D CA 1
ATOM 1717 C C . LEU D 1 22 ? 7.219 -24.276 17.431 1.00 54.66 28 LEU D C 1
ATOM 1718 O O . LEU D 1 22 ? 6.055 -24.239 17.001 1.00 54.07 28 LEU D O 1
ATOM 1723 N N . LEU D 1 23 ? 7.745 -25.224 18.222 1.00 56.91 29 LEU D N 1
ATOM 1724 C CA . LEU D 1 23 ? 7.049 -26.386 18.841 1.00 58.65 29 LEU D CA 1
ATOM 1725 C C . LEU D 1 23 ? 6.300 -25.992 20.128 1.00 59.21 29 LEU D C 1
ATOM 1726 O O . LEU D 1 23 ? 6.559 -24.929 20.700 1.00 58.46 29 LEU D O 1
ATOM 1731 N N . ILE D 1 24 ? 5.480 -26.919 20.625 1.00 60.14 30 ILE D N 1
ATOM 1732 C CA . ILE D 1 24 ? 4.676 -26.773 21.862 1.00 61.40 30 ILE D CA 1
ATOM 1733 C C . ILE D 1 24 ? 5.642 -26.434 22.995 1.00 62.29 30 ILE D C 1
ATOM 1734 O O . ILE D 1 24 ? 5.355 -25.503 23.759 1.00 62.03 30 ILE D O 1
ATOM 1739 N N . LYS D 1 25 ? 6.753 -27.174 23.053 1.00 63.02 31 LYS D N 1
ATOM 1740 C CA . LYS D 1 25 ? 7.786 -27.098 24.119 1.00 64.35 31 LYS D CA 1
ATOM 1741 C C . LYS D 1 25 ? 8.545 -25.774 23.996 1.00 62.39 31 LYS D C 1
ATOM 1742 O O . LYS D 1 25 ? 9.220 -25.390 24.946 1.00 63.46 31 LYS D O 1
ATOM 1748 N N . ASP D 1 26 ? 8.471 -25.110 22.842 1.00 59.80 32 ASP D N 1
ATOM 1749 C CA . ASP D 1 26 ? 9.067 -23.759 22.649 1.00 59.05 32 ASP D CA 1
ATOM 1750 C C . ASP D 1 26 ? 8.297 -22.752 23.516 1.00 60.05 32 ASP D C 1
ATOM 1751 O O . ASP D 1 26 ? 8.847 -21.673 23.779 1.00 60.48 32 ASP D O 1
ATOM 1756 N N . GLY D 1 27 ? 7.118 -23.133 24.022 1.00 60.98 33 GLY D N 1
ATOM 1757 C CA . GLY D 1 27 ? 6.275 -22.305 24.901 1.00 62.34 33 GLY D CA 1
ATOM 1758 C C . GLY D 1 27 ? 4.993 -21.900 24.201 1.00 61.29 33 GLY D C 1
ATOM 1759 O O . GLY D 1 27 ? 4.438 -20.853 24.561 1.00 61.72 33 GLY D O 1
ATOM 1760 N N . CYS D 1 28 ? 4.542 -22.683 23.209 1.00 60.54 34 CYS D N 1
ATOM 1761 C CA . CYS D 1 28 ? 3.304 -22.406 22.428 1.00 60.07 34 CYS D CA 1
ATOM 1762 C C . CYS D 1 28 ? 2.234 -23.434 22.778 1.00 61.05 34 CYS D C 1
ATOM 1763 O O . CYS D 1 28 ? 2.602 -24.538 23.070 1.00 61.43 34 CYS D O 1
ATOM 1766 N N . ARG D 1 29 ? 0.954 -23.078 22.649 1.00 61.64 35 ARG D N 1
ATOM 1767 C CA . ARG D 1 29 ? -0.181 -24.013 22.879 1.00 63.60 35 ARG D CA 1
ATOM 1768 C C . ARG D 1 29 ? -0.294 -24.952 21.678 1.00 62.92 35 ARG D C 1
ATOM 1769 O O . ARG D 1 29 ? -0.598 -26.121 21.921 1.00 64.25 35 ARG D O 1
ATOM 1777 N N . VAL D 1 30 ? -0.207 -24.438 20.444 1.00 61.48 36 VAL D N 1
ATOM 1778 C CA . VAL D 1 30 ? -0.134 -25.244 19.182 1.00 61.16 36 VAL D CA 1
ATOM 1779 C C . VAL D 1 30 ? 1.134 -24.824 18.450 1.00 59.58 36 VAL D C 1
ATOM 1780 O O . VAL D 1 30 ? 1.715 -23.783 18.733 1.00 59.01 36 VAL D O 1
ATOM 1784 N N . PRO D 1 31 ? 1.635 -25.632 17.503 1.00 59.74 37 PRO D N 1
ATOM 1785 C CA . PRO D 1 31 ? 2.835 -25.245 16.777 1.00 59.14 37 PRO D CA 1
ATOM 1786 C C . PRO D 1 31 ? 2.634 -23.942 15.987 1.00 57.84 37 PRO D C 1
ATOM 1787 O O . PRO D 1 31 ? 1.508 -23.489 15.743 1.00 57.72 37 PRO D O 1
ATOM 1791 N N . ALA D 1 32 ? 3.756 -23.406 15.546 1.00 56.10 38 ALA D N 1
ATOM 1792 C CA . ALA D 1 32 ? 3.664 -22.161 14.783 1.00 53.89 38 ALA D CA 1
ATOM 1793 C C . ALA D 1 32 ? 4.888 -21.927 13.920 1.00 53.17 38 ALA D C 1
ATOM 1794 O O . ALA D 1 32 ? 6.014 -22.091 14.387 1.00 53.14 38 ALA D O 1
ATOM 1796 N N . VAL D 1 33 ? 4.591 -21.662 12.660 1.00 51.98 39 VAL D N 1
ATOM 1797 C CA . VAL D 1 33 ? 5.558 -21.003 11.755 1.00 50.70 39 VAL D CA 1
ATOM 1798 C C . VAL D 1 33 ? 5.501 -19.499 12.029 1.00 49.16 39 VAL D C 1
ATOM 1799 O O . VAL D 1 33 ? 4.403 -18.890 11.918 1.00 48.62 39 VAL D O 1
ATOM 1803 N N . VAL D 1 34 ? 6.657 -18.925 12.352 1.00 48.63 40 VAL D N 1
ATOM 1804 C CA . VAL D 1 34 ? 6.810 -17.457 12.556 1.00 48.48 40 VAL D CA 1
ATOM 1805 C C . VAL D 1 34 ? 7.495 -16.881 11.326 1.00 48.42 40 VAL D C 1
ATOM 1806 O O . VAL D 1 34 ? 8.677 -17.244 11.094 1.00 49.34 40 VAL D O 1
ATOM 1810 N N . PHE D 1 35 ? 6.787 -16.013 10.591 1.00 47.20 41 PHE D N 1
ATOM 1811 C CA . PHE D 1 35 ? 7.353 -15.224 9.462 1.00 46.66 41 PHE D CA 1
ATOM 1812 C C . PHE D 1 35 ? 7.863 -13.895 10.020 1.00 47.37 41 PHE D C 1
ATOM 1813 O O . PHE D 1 35 ? 7.189 -13.314 10.857 1.00 48.21 41 PHE D O 1
ATOM 1821 N N . THR D 1 36 ? 9.052 -13.462 9.619 1.00 47.88 42 THR D N 1
ATOM 1822 C CA . THR D 1 36 ? 9.536 -12.090 9.886 1.00 49.00 42 THR D CA 1
ATOM 1823 C C . THR D 1 36 ? 9.391 -11.280 8.601 1.00 48.84 42 THR D C 1
ATOM 1824 O O . THR D 1 36 ? 9.980 -11.697 7.597 1.00 48.47 42 THR D O 1
ATOM 1828 N N . THR D 1 37 ? 8.632 -10.182 8.649 1.00 49.24 43 THR D N 1
ATOM 1829 C CA . THR D 1 37 ? 8.435 -9.236 7.525 1.00 49.57 43 THR D CA 1
ATOM 1830 C C . THR D 1 37 ? 9.749 -8.519 7.199 1.00 51.43 43 THR D C 1
ATOM 1831 O O . THR D 1 37 ? 10.690 -8.486 8.016 1.00 52.76 43 THR D O 1
ATOM 1835 N N . LEU D 1 38 ? 9.789 -7.911 6.031 1.00 52.26 44 LEU D N 1
ATOM 1836 C CA . LEU D 1 38 ? 10.904 -7.027 5.638 1.00 54.56 44 LEU D CA 1
ATOM 1837 C C . LEU D 1 38 ? 11.177 -6.014 6.759 1.00 57.09 44 LEU D C 1
ATOM 1838 O O . LEU D 1 38 ? 12.366 -5.752 6.982 1.00 59.17 44 LEU D O 1
ATOM 1843 N N . ARG D 1 39 ? 10.144 -5.462 7.420 1.00 57.75 45 ARG D N 1
ATOM 1844 C CA . ARG D 1 39 ? 10.312 -4.422 8.480 1.00 60.82 45 ARG D CA 1
ATOM 1845 C C . ARG D 1 39 ? 10.795 -5.087 9.781 1.00 61.41 45 ARG D C 1
ATOM 1846 O O . ARG D 1 39 ? 11.464 -4.432 10.587 1.00 64.86 45 ARG D O 1
ATOM 1854 N N . GLY D 1 40 ? 10.504 -6.359 9.983 1.00 59.01 46 GLY D N 1
ATOM 1855 C CA . GLY D 1 40 ? 10.972 -7.072 11.183 1.00 59.61 46 GLY D CA 1
ATOM 1856 C C . GLY D 1 40 ? 9.823 -7.563 12.036 1.00 58.66 46 GLY D C 1
ATOM 1857 O O . GLY D 1 40 ? 10.093 -8.252 13.030 1.00 59.11 46 GLY D O 1
ATOM 1858 N N . ARG D 1 41 ? 8.582 -7.264 11.652 1.00 58.28 47 ARG D N 1
ATOM 1859 C CA . ARG D 1 41 ? 7.387 -7.720 12.399 1.00 58.24 47 ARG D CA 1
ATOM 1860 C C . ARG D 1 41 ? 7.304 -9.245 12.359 1.00 56.52 47 ARG D C 1
ATOM 1861 O O . ARG D 1 41 ? 7.358 -9.850 11.226 1.00 57.69 47 ARG D O 1
ATOM 1869 N N . GLN D 1 42 ? 7.159 -9.860 13.528 1.00 55.67 48 GLN D N 1
ATOM 1870 C CA . GLN D 1 42 ? 6.971 -11.327 13.633 1.00 53.91 48 GLN D CA 1
ATOM 1871 C C . GLN D 1 42 ? 5.501 -11.638 13.375 1.00 52.44 48 GLN D C 1
ATOM 1872 O O . GLN D 1 42 ? 4.640 -10.914 13.886 1.00 54.09 48 GLN D O 1
ATOM 1878 N N . LEU D 1 43 ? 5.214 -12.642 12.556 1.00 49.81 49 LEU D N 1
ATOM 1879 C CA . LEU D 1 43 ? 3.819 -12.979 12.198 1.00 49.27 49 LEU D CA 1
ATOM 1880 C C . LEU D 1 43 ? 3.708 -14.492 12.245 1.00 48.71 49 LEU D C 1
ATOM 1881 O O . LEU D 1 43 ? 4.419 -15.186 11.510 1.00 49.13 49 LEU D O 1
ATOM 1886 N N . CYS D 1 44 ? 2.773 -14.944 13.058 1.00 49.77 50 CYS D N 1
ATOM 1887 C CA . CYS D 1 44 ? 2.512 -16.375 13.280 1.00 49.72 50 CYS D CA 1
ATOM 1888 C C . CYS D 1 44 ? 1.494 -16.842 12.267 1.00 49.27 50 CYS D C 1
ATOM 1889 O O . CYS D 1 44 ? 0.473 -16.181 12.115 1.00 48.90 50 CYS D O 1
ATOM 1892 N N . ALA D 1 45 ? 1.790 -17.979 11.652 1.00 49.22 51 ALA D N 1
ATOM 1893 C CA . ALA D 1 45 ? 0.933 -18.530 10.593 1.00 50.53 51 ALA D CA 1
ATOM 1894 C C . ALA D 1 45 ? 0.617 -19.989 10.886 1.00 52.17 51 ALA D C 1
ATOM 1895 O O . ALA D 1 45 ? 1.421 -20.696 11.517 1.00 52.53 51 ALA D O 1
ATOM 1897 N N . PRO D 1 46 ? -0.586 -20.461 10.474 1.00 53.73 52 PRO D N 1
ATOM 1898 C CA . PRO D 1 46 ? -1.059 -21.803 10.842 1.00 55.96 52 PRO D CA 1
ATOM 1899 C C . PRO D 1 46 ? -0.307 -22.853 10.015 1.00 56.53 52 PRO D C 1
ATOM 1900 O O . PRO D 1 46 ? -0.331 -22.847 8.787 1.00 55.36 52 PRO D O 1
ATOM 1904 N N . PRO D 1 47 ? 0.472 -23.737 10.668 1.00 57.60 53 PRO D N 1
ATOM 1905 C CA . PRO D 1 47 ? 1.397 -24.635 9.966 1.00 58.99 53 PRO D CA 1
ATOM 1906 C C . PRO D 1 47 ? 0.808 -25.576 8.898 1.00 60.95 53 PRO D C 1
ATOM 1907 O O . PRO D 1 47 ? 1.574 -26.021 8.091 1.00 61.72 53 PRO D O 1
ATOM 1911 N N . ASP D 1 48 ? -0.503 -25.841 8.897 1.00 62.54 54 ASP D N 1
ATOM 1912 C CA . ASP D 1 48 ? -1.128 -26.781 7.930 1.00 65.59 54 ASP D CA 1
ATOM 1913 C C . ASP D 1 48 ? -1.741 -26.039 6.739 1.00 66.48 54 ASP D C 1
ATOM 1914 O O . ASP D 1 48 ? -2.347 -26.708 5.879 1.00 67.90 54 ASP D O 1
ATOM 1919 N N . GLN D 1 49 ? -1.600 -24.720 6.661 1.00 64.30 55 GLN D N 1
ATOM 1920 C CA . GLN D 1 49 ? -2.190 -23.976 5.520 1.00 65.63 55 GLN D CA 1
ATOM 1921 C C . GLN D 1 49 ? -1.248 -24.131 4.329 1.00 64.84 55 GLN D C 1
ATOM 1922 O O . GLN D 1 49 ? -0.040 -23.943 4.471 1.00 64.98 55 GLN D O 1
ATOM 1928 N N . PRO D 1 50 ? -1.758 -24.539 3.142 1.00 64.19 56 PRO D N 1
ATOM 1929 C CA . PRO D 1 50 ? -0.908 -24.672 1.958 1.00 63.82 56 PRO D CA 1
ATOM 1930 C C . PRO D 1 50 ? -0.033 -23.431 1.703 1.00 59.76 56 PRO D C 1
ATOM 1931 O O . PRO D 1 50 ? 1.130 -23.593 1.411 1.00 59.76 56 PRO D O 1
ATOM 1935 N N . TRP D 1 51 ? -0.592 -22.226 1.867 1.00 56.62 57 TRP D N 1
ATOM 1936 C CA . TRP D 1 51 ? 0.086 -20.916 1.605 1.00 53.11 57 TRP D CA 1
ATOM 1937 C C . TRP D 1 51 ? 1.312 -20.692 2.497 1.00 50.47 57 TRP D C 1
ATOM 1938 O O . TRP D 1 51 ? 2.193 -19.920 2.082 1.00 49.27 57 TRP D O 1
ATOM 1949 N N . VAL D 1 52 ? 1.359 -21.333 3.662 1.00 50.04 58 VAL D N 1
ATOM 1950 C CA . VAL D 1 52 ? 2.491 -21.163 4.620 1.00 48.59 58 VAL D CA 1
ATOM 1951 C C . VAL D 1 52 ? 3.688 -21.946 4.114 1.00 50.19 58 VAL D C 1
ATOM 1952 O O . VAL D 1 52 ? 4.806 -21.479 4.220 1.00 50.03 58 VAL D O 1
ATOM 1956 N N . GLU D 1 53 ? 3.430 -23.143 3.629 1.00 52.45 59 GLU D N 1
ATOM 1957 C CA . GLU D 1 53 ? 4.534 -23.949 3.090 1.00 53.92 59 GLU D CA 1
ATOM 1958 C C . GLU D 1 53 ? 4.996 -23.251 1.817 1.00 53.79 59 GLU D C 1
ATOM 1959 O O . GLU D 1 53 ? 6.193 -23.156 1.581 1.00 54.37 59 GLU D O 1
ATOM 1965 N N . ARG D 1 54 ? 4.041 -22.661 1.116 1.00 53.74 60 ARG D N 1
ATOM 1966 C CA . ARG D 1 54 ? 4.319 -22.090 -0.226 1.00 54.76 60 ARG D CA 1
ATOM 1967 C C . ARG D 1 54 ? 5.311 -20.934 -0.113 1.00 52.76 60 ARG D C 1
ATOM 1968 O O . ARG D 1 54 ? 6.171 -20.858 -0.976 1.00 54.52 60 ARG D O 1
ATOM 1976 N N . ILE D 1 55 ? 5.167 -20.057 0.887 1.00 50.37 61 ILE D N 1
ATOM 1977 C CA . ILE D 1 55 ? 6.139 -18.966 1.189 1.00 49.13 61 ILE D CA 1
ATOM 1978 C C . ILE D 1 55 ? 7.487 -19.590 1.531 1.00 50.48 61 ILE D C 1
ATOM 1979 O O . ILE D 1 55 ? 8.487 -19.110 1.053 1.00 50.49 61 ILE D O 1
ATOM 1984 N N . ILE D 1 56 ? 7.497 -20.607 2.389 1.00 52.58 62 ILE D N 1
ATOM 1985 C CA . ILE D 1 56 ? 8.744 -21.305 2.806 1.00 55.30 62 ILE D CA 1
ATOM 1986 C C . ILE D 1 56 ? 9.514 -21.754 1.559 1.00 58.04 62 ILE D C 1
ATOM 1987 O O . ILE D 1 56 ? 10.768 -21.615 1.553 1.00 58.86 62 ILE D O 1
ATOM 1992 N N . GLN D 1 57 ? 8.808 -22.298 0.567 1.00 60.36 63 GLN D N 1
ATOM 1993 C CA . GLN D 1 57 ? 9.418 -22.765 -0.709 1.00 64.60 63 GLN D CA 1
ATOM 1994 C C . GLN D 1 57 ? 9.917 -21.553 -1.524 1.00 66.42 63 GLN D C 1
ATOM 1995 O O . GLN D 1 57 ? 10.945 -21.704 -2.222 1.00 71.02 63 GLN D O 1
ATOM 2001 N N . ARG D 1 58 ? 9.255 -20.386 -1.477 1.00 65.88 64 ARG D N 1
ATOM 2002 C CA . ARG D 1 58 ? 9.750 -19.172 -2.198 1.00 68.46 64 ARG D CA 1
ATOM 2003 C C . ARG D 1 58 ? 11.062 -18.721 -1.546 1.00 67.46 64 ARG D C 1
ATOM 2004 O O . ARG D 1 58 ? 12.072 -18.564 -2.241 1.00 68.72 64 ARG D O 1
ATOM 2012 N N . LEU D 1 59 ? 11.054 -18.548 -0.232 1.00 66.32 65 LEU D N 1
ATOM 2013 C CA . LEU D 1 59 ? 12.255 -18.122 0.532 1.00 66.99 65 LEU D CA 1
ATOM 2014 C C . LEU D 1 59 ? 13.438 -18.990 0.110 1.00 69.80 65 LEU D C 1
ATOM 2015 O O . LEU D 1 59 ? 14.518 -18.430 -0.051 1.00 70.43 65 LEU D O 1
ATOM 2020 N N . GLN D 1 60 ? 13.207 -20.302 -0.034 1.00 72.67 66 GLN D N 1
ATOM 2021 C CA . GLN D 1 60 ? 14.222 -21.356 -0.321 1.00 77.39 66 GLN D CA 1
ATOM 2022 C C . GLN D 1 60 ? 14.858 -21.150 -1.704 1.00 82.68 66 GLN D C 1
ATOM 2023 O O . GLN D 1 60 ? 16.077 -21.403 -1.822 1.00 84.99 66 GLN D O 1
ATOM 2029 N N . AR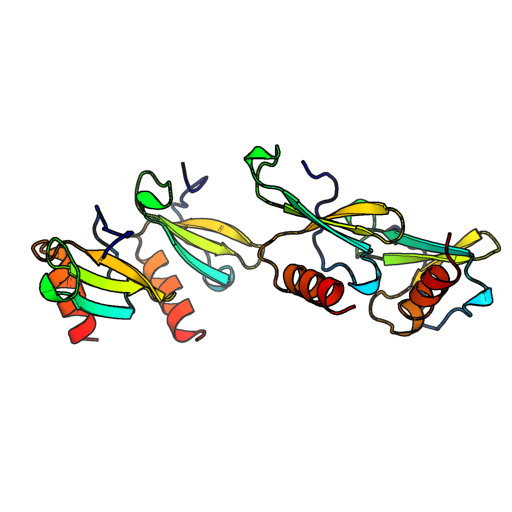G D 1 61 ? 14.073 -20.788 -2.728 1.00 84.83 67 ARG D N 1
ATOM 2030 C CA . ARG D 1 61 ? 14.572 -20.762 -4.134 1.00 92.52 67 ARG D CA 1
ATOM 2031 C C . ARG D 1 61 ? 15.449 -19.518 -4.328 1.00 95.00 67 ARG D C 1
ATOM 2032 O O . ARG D 1 61 ? 16.580 -19.673 -4.846 1.00 95.97 67 ARG D O 1
ATOM 2040 N N . THR D 1 62 ? 14.957 -18.358 -3.867 1.00 96.65 68 THR D N 1
ATOM 2041 C CA . THR D 1 62 ? 15.500 -16.993 -4.136 1.00 99.31 68 THR D CA 1
ATOM 2042 C C . THR D 1 62 ? 16.802 -16.776 -3.348 1.00 101.79 68 THR D C 1
ATOM 2043 O O . THR D 1 62 ? 16.855 -16.786 -2.097 1.00 100.90 68 THR D O 1
#

Foldseek 3Di:
DPAPDADPDADPLLQFPDWDWAPVVNVDPHIWIWTQGPVRDTHTYDPVDPSVVVSNVVCVVVDD/DDPQEDPDADDLLQFDDWDKAPVVSVDPHIWIWTQGPVGDTHTYDVPDPSVVVSVVVNVVD/DQADDADPDADPLQQFPDWDWAPVVNVDPHIWIWTQGPVGDTHTYDPPDPSVVVSNVVVVVVDD/DAPAEDPDADDLLQFPDWDKAPVVSVNVHIWIWTQGPVGDTHTYDVPDPSSVVSVVVNVPD

Secondary structure (DSSP, 8-state):
---S-B-SSPPPGGGEEEEEEE-GGGT-SS-EEEEEETT--EEEE-TT-HHHHHHHHHHHHS--/--S-B-SSPPPGGGEEEEEEE-GGGT-SS-EEEEEESS--EEEE-TTSHHHHHHHHHHHH-/--SS-B-SSPPPGGGEEEEEEE-GGGT-SS-EEEEEETT--EEEE-TT-HHHHHHHHHHHHH--/--S-B-SSPPPGGGEEEEEEE-GGGT-SS-EEEEEESS--EEEE-TT-HHHHHHHHHHHH-